Protein AF-A0A9W9BYT8-F1 (afdb_monomer_lite)

pLDDT: mean 83.79, std 17.94, range [35.53, 98.06]

Secondary structure (DSSP, 8-state):
-PPPHHHHHHHHHHTTTT----TTT--S--TTB-GGGGTT-B--HHHHHHH-TTGGGSHHHHHHHHHTT--HHHHHHHHHHHTT--GGG---HHHHHHHHHS-SS-SS-PPPPS-PPPP---B-TT----SS--B--BTGGGGTT-SS---GGG--HHHHHHHHHHHTT-TT-BGGGHHHHHHHTT-------GGGS-HHHHHHHHHHHHHHHHHHHHHHHHHHHHHHHHHHHHHHHHHHHHHHHHHHTTT-

Foldseek 3Di:
DPDDLVVVVCCQVVLLPPDDDDLQSCLADDCQADQQLLPQFFAALLCCCQLPVPVCLFAVNLLLCLLLVDALLLSQLSNCLFLVQFASRRRDSVVSCVRRFFDPDDPPRHTDDSPDPHDPGRGCHPGDDDSDNHDKAFLLSSNRRTPDDQDDLNQALSNVLNVVCVVVVVRRHISSCSVVSCVVSVNDRDRPCPPVHRSSNCVCVVCVVSSVVSVVVVVVRVVVNVVVVVVVVVVVVVVVVVVVVVVVVVVD

Radius of gyration: 21.41 Å; chains: 1; bounding box: 42×44×75 Å

Structure (mmCIF, N/CA/C/O backbone):
data_AF-A0A9W9BYT8-F1
#
_entry.id   AF-A0A9W9BYT8-F1
#
loop_
_atom_site.group_PDB
_atom_site.id
_atom_site.type_symbol
_atom_site.label_atom_id
_atom_site.label_alt_id
_atom_site.label_comp_id
_atom_site.label_asym_id
_atom_site.label_entity_id
_atom_site.label_seq_id
_atom_site.pdbx_PDB_ins_code
_atom_site.Cartn_x
_atom_site.Cartn_y
_atom_site.Cartn_z
_atom_site.occupancy
_atom_site.B_iso_or_equiv
_atom_site.auth_seq_id
_atom_site.auth_comp_id
_atom_site.auth_asym_id
_atom_site.auth_atom_id
_atom_site.pdbx_PDB_model_num
ATOM 1 N N . MET A 1 1 ? -0.496 7.387 -27.688 1.00 36.69 1 MET A N 1
ATOM 2 C CA . MET A 1 1 ? -1.381 6.218 -27.841 1.00 36.69 1 MET A CA 1
ATOM 3 C C . MET A 1 1 ? -1.627 5.696 -26.443 1.00 36.69 1 MET A C 1
ATOM 5 O O . MET A 1 1 ? -0.657 5.325 -25.796 1.00 36.69 1 MET A O 1
ATOM 9 N N . ALA A 1 2 ? -2.849 5.843 -25.932 1.00 35.59 2 ALA A N 1
ATOM 10 C CA . ALA A 1 2 ? -3.230 5.231 -24.664 1.00 35.59 2 ALA A CA 1
ATOM 11 C C . ALA A 1 2 ? -3.230 3.711 -24.884 1.00 35.59 2 ALA A C 1
ATOM 13 O O . ALA A 1 2 ? -3.831 3.253 -25.854 1.00 35.59 2 ALA A O 1
ATOM 14 N N . GLU A 1 3 ? -2.465 2.970 -24.081 1.00 39.06 3 GLU A N 1
ATOM 15 C CA . GLU A 1 3 ? -2.507 1.503 -24.088 1.00 39.06 3 GLU A CA 1
ATOM 16 C C . GLU A 1 3 ? -3.937 1.063 -23.733 1.00 39.06 3 GLU A C 1
ATOM 18 O O . GLU A 1 3 ? -4.593 1.714 -22.914 1.00 39.06 3 GLU A O 1
ATOM 23 N N . SER A 1 4 ? -4.450 0.033 -24.408 1.00 46.28 4 SER A N 1
ATOM 24 C CA . SER A 1 4 ? -5.840 -0.392 -24.235 1.00 46.28 4 SER A CA 1
ATOM 25 C C . SER A 1 4 ? -6.052 -1.034 -22.857 1.00 46.28 4 SER A C 1
ATOM 27 O O . SER A 1 4 ? -5.126 -1.580 -22.258 1.00 46.28 4 SER A O 1
ATOM 29 N N . GLU A 1 5 ? -7.266 -0.944 -22.316 1.00 45.97 5 GLU A N 1
ATOM 30 C CA . GLU A 1 5 ? -7.601 -1.419 -20.963 1.00 45.97 5 GLU A CA 1
ATOM 31 C C . GLU A 1 5 ? -7.390 -2.941 -20.794 1.00 45.97 5 GLU A C 1
ATOM 33 O O . GLU A 1 5 ? -6.988 -3.395 -19.720 1.00 45.97 5 GLU A O 1
ATOM 38 N N . GLU A 1 6 ? -7.538 -3.714 -21.876 1.00 42.78 6 GLU A N 1
ATOM 39 C CA . GLU A 1 6 ? -7.229 -5.151 -21.931 1.00 42.78 6 GLU A CA 1
ATOM 40 C C . GLU A 1 6 ? -5.715 -5.438 -21.856 1.00 42.78 6 GLU A C 1
ATOM 42 O O . GLU A 1 6 ? -5.306 -6.353 -21.134 1.00 42.78 6 GLU A O 1
ATOM 47 N N . ASP A 1 7 ? -4.864 -4.609 -22.482 1.00 44.91 7 ASP A N 1
ATOM 48 C CA . ASP A 1 7 ? -3.394 -4.739 -22.393 1.00 44.91 7 ASP A CA 1
ATOM 49 C C . ASP A 1 7 ? -2.890 -4.566 -20.946 1.00 44.91 7 ASP A C 1
ATOM 51 O O . ASP A 1 7 ? -1.857 -5.118 -20.549 1.00 44.91 7 ASP A O 1
ATOM 55 N N . ASN A 1 8 ? -3.624 -3.805 -20.125 1.00 47.06 8 ASN A N 1
ATOM 56 C CA . ASN A 1 8 ? -3.279 -3.573 -18.724 1.00 47.06 8 ASN A CA 1
ATOM 57 C C . ASN A 1 8 ? -3.641 -4.776 -17.833 1.00 47.06 8 ASN A C 1
ATOM 59 O O . ASN A 1 8 ? -2.827 -5.159 -16.989 1.00 47.06 8 ASN A O 1
ATOM 63 N N . ALA A 1 9 ? -4.795 -5.429 -18.046 1.00 40.31 9 ALA A N 1
ATOM 64 C CA . ALA A 1 9 ? -5.150 -6.691 -17.368 1.00 40.31 9 ALA A CA 1
ATOM 65 C C . ALA A 1 9 ? -4.088 -7.766 -17.600 1.00 40.31 9 ALA A C 1
ATOM 67 O O . ALA A 1 9 ? -3.612 -8.406 -16.655 1.00 40.31 9 ALA A O 1
ATOM 68 N N . GLU A 1 10 ? -3.703 -7.938 -18.868 1.00 39.72 10 GLU A N 1
ATOM 69 C CA . GLU A 1 10 ? -2.689 -8.905 -19.266 1.00 39.72 10 GLU A CA 1
ATOM 70 C C . GLU A 1 10 ? -1.302 -8.539 -18.740 1.00 39.72 10 GLU A C 1
ATOM 72 O O . GLU A 1 10 ? -0.513 -9.440 -18.499 1.00 39.72 10 GLU A O 1
ATOM 77 N N . ARG A 1 11 ? -0.982 -7.271 -18.458 1.00 45.12 11 ARG A N 1
ATOM 78 C CA . ARG A 1 11 ? 0.246 -6.924 -17.719 1.00 45.12 11 ARG A CA 1
ATOM 79 C C . ARG A 1 11 ? 0.149 -7.231 -16.229 1.00 45.12 11 ARG A C 1
ATOM 81 O O . ARG A 1 11 ? 1.110 -7.755 -15.674 1.00 45.12 11 ARG A O 1
ATOM 88 N N . TYR A 1 12 ? -0.969 -6.944 -15.564 1.00 41.78 12 TYR A N 1
ATOM 89 C CA . TYR A 1 12 ? -1.107 -7.210 -14.123 1.00 41.78 12 TYR A CA 1
ATOM 90 C C . TYR A 1 12 ? -1.131 -8.709 -13.801 1.00 41.78 12 TYR A C 1
ATOM 92 O O . TYR A 1 12 ? -0.519 -9.133 -12.821 1.00 41.78 12 TYR A O 1
ATOM 100 N N . LEU A 1 13 ? -1.785 -9.512 -14.644 1.00 39.22 13 LEU A N 1
ATOM 101 C CA . LEU A 1 13 ? -1.829 -10.973 -14.525 1.00 39.22 13 LEU A CA 1
ATOM 102 C C . LEU A 1 13 ? -0.689 -11.666 -15.292 1.00 39.22 13 LEU A C 1
ATOM 104 O O . LEU A 1 13 ? -0.225 -12.730 -14.889 1.00 39.22 13 LEU A O 1
ATOM 108 N N . GLY A 1 14 ? -0.190 -11.079 -16.380 1.00 37.41 14 GLY A N 1
ATOM 109 C CA . GLY A 1 14 ? 0.896 -11.638 -17.197 1.00 37.41 14 GLY A CA 1
ATOM 110 C C . GLY A 1 14 ? 2.295 -11.320 -16.682 1.00 37.41 14 GLY A C 1
ATOM 111 O O . GLY A 1 14 ? 3.182 -12.146 -16.873 1.00 37.41 14 GLY A O 1
ATOM 112 N N . ASN A 1 15 ? 2.483 -10.244 -15.908 1.00 43.97 15 ASN A N 1
ATOM 113 C CA . ASN A 1 15 ? 3.673 -10.083 -15.057 1.00 43.97 15 ASN A CA 1
ATOM 114 C C . ASN A 1 15 ? 3.625 -11.001 -13.817 1.00 43.97 15 ASN A C 1
ATOM 116 O O . ASN A 1 15 ? 4.534 -10.973 -12.987 1.00 43.97 15 ASN A O 1
ATOM 120 N N . GLN A 1 16 ? 2.584 -11.837 -13.700 1.00 44.69 16 GLN A N 1
ATOM 121 C CA . GLN A 1 16 ? 2.562 -13.038 -12.866 1.00 44.69 16 GLN A CA 1
ATOM 122 C C . GLN A 1 16 ? 2.706 -14.316 -13.718 1.00 44.69 16 GLN A C 1
ATOM 124 O O . GLN A 1 16 ? 2.086 -15.337 -13.436 1.00 44.69 16 GLN A O 1
ATOM 129 N N . ASP A 1 17 ? 3.518 -14.283 -14.779 1.00 42.28 17 ASP A N 1
ATOM 130 C CA . ASP A 1 17 ? 3.981 -15.441 -15.559 1.00 42.28 17 ASP A CA 1
ATOM 131 C C . ASP A 1 17 ? 2.944 -16.572 -15.764 1.00 42.28 17 ASP A C 1
ATOM 133 O O . ASP A 1 17 ? 3.192 -17.696 -15.324 1.00 42.28 17 ASP A O 1
ATOM 137 N N . ARG A 1 18 ? 1.799 -16.335 -16.427 1.00 35.72 18 ARG A N 1
ATOM 138 C CA . ARG A 1 18 ? 0.906 -17.395 -16.979 1.00 35.72 18 ARG A CA 1
ATOM 139 C C . ARG A 1 18 ? 0.658 -18.624 -16.063 1.00 35.72 18 ARG A C 1
ATOM 141 O O . ARG A 1 18 ? 0.637 -19.758 -16.551 1.00 35.72 18 ARG A O 1
ATOM 148 N N . ARG A 1 19 ? 0.515 -18.463 -14.742 1.00 35.53 19 ARG A N 1
ATOM 149 C CA . ARG A 1 19 ? 0.412 -19.596 -13.794 1.00 35.53 19 ARG A CA 1
ATOM 150 C C . ARG A 1 19 ? -0.827 -19.527 -12.904 1.00 35.53 19 ARG A C 1
ATOM 152 O O . ARG A 1 19 ? -1.303 -18.459 -12.549 1.00 35.53 19 ARG A O 1
ATOM 159 N N . ILE A 1 20 ? -1.290 -20.717 -12.514 1.00 38.12 20 ILE A N 1
ATOM 160 C CA . ILE A 1 20 ? -2.350 -20.974 -11.527 1.00 38.12 20 ILE A CA 1
ATOM 161 C C . ILE A 1 20 ? -2.031 -20.233 -10.218 1.00 38.12 20 ILE A C 1
ATOM 163 O O . ILE A 1 20 ? -0.881 -20.268 -9.767 1.00 38.12 20 ILE A O 1
ATOM 167 N N . PHE A 1 21 ? -3.047 -19.594 -9.618 1.00 40.94 21 PHE A N 1
ATOM 168 C CA . PHE A 1 21 ? -2.976 -18.901 -8.326 1.00 40.94 21 PHE A CA 1
ATOM 169 C C . PHE A 1 21 ? -2.177 -19.727 -7.307 1.00 40.94 21 PHE A C 1
ATOM 171 O O . PHE A 1 21 ? -2.555 -20.842 -6.949 1.00 40.94 21 PHE A O 1
ATOM 178 N N . CYS A 1 22 ? -1.041 -19.186 -6.868 1.00 44.56 22 CYS A N 1
ATOM 179 C CA . CYS A 1 22 ? -0.169 -19.813 -5.888 1.00 44.56 22 CYS A CA 1
ATOM 180 C C . CYS A 1 22 ? -0.050 -18.876 -4.680 1.00 44.56 22 CYS A C 1
ATOM 182 O O . CYS A 1 22 ? 0.489 -17.776 -4.831 1.00 44.56 22 CYS A O 1
ATOM 184 N N . PRO A 1 23 ? -0.475 -19.303 -3.478 1.00 39.50 23 PRO A N 1
ATOM 185 C CA . PRO A 1 23 ? -0.322 -18.532 -2.241 1.00 39.50 23 PRO A CA 1
ATOM 186 C C . PRO A 1 23 ? 1.123 -18.083 -1.964 1.00 39.50 23 PRO A C 1
ATOM 188 O O . PRO A 1 23 ? 1.336 -17.072 -1.308 1.00 39.50 23 PRO A O 1
ATOM 191 N N . PHE A 1 24 ? 2.118 -18.786 -2.520 1.00 42.41 24 PHE A N 1
ATOM 192 C CA . PHE A 1 24 ? 3.544 -18.453 -2.409 1.00 42.41 24 PHE A CA 1
ATOM 193 C C . PHE A 1 24 ? 4.047 -17.434 -3.451 1.00 42.41 24 PHE A C 1
ATOM 195 O O . PHE A 1 24 ? 5.203 -17.025 -3.382 1.00 42.41 24 PHE A O 1
ATOM 202 N N . LYS A 1 25 ? 3.220 -17.038 -4.432 1.00 49.69 25 LYS A N 1
ATOM 203 C CA . LYS A 1 25 ? 3.563 -16.062 -5.487 1.00 49.69 25 LYS A CA 1
ATOM 204 C C . LYS A 1 25 ? 2.713 -14.791 -5.477 1.00 49.69 25 LYS A C 1
ATOM 206 O O . LYS A 1 25 ? 3.053 -13.850 -6.188 1.00 49.69 25 LYS A O 1
ATOM 211 N N . SER A 1 26 ? 1.643 -14.732 -4.686 1.00 57.38 26 SER A N 1
ATOM 212 C CA . SER A 1 26 ? 0.878 -13.496 -4.494 1.00 57.38 26 SER A CA 1
ATOM 213 C C . SER A 1 26 ? 1.663 -12.557 -3.578 1.00 57.38 26 SER A C 1
ATOM 215 O O . SER A 1 26 ? 1.419 -12.498 -2.377 1.00 57.38 26 SER A O 1
ATOM 217 N N . VAL A 1 27 ? 2.662 -11.868 -4.134 1.00 71.00 27 VAL A N 1
ATOM 218 C CA . VAL A 1 27 ? 3.529 -10.962 -3.361 1.00 71.00 27 VAL A CA 1
ATOM 219 C C . VAL A 1 27 ? 2.779 -9.683 -2.966 1.00 71.00 27 VAL A C 1
ATOM 221 O O . VAL A 1 27 ? 3.103 -9.058 -1.966 1.00 71.00 27 VAL A O 1
ATOM 224 N N . ALA A 1 28 ? 1.738 -9.313 -3.715 1.00 83.00 28 ALA A N 1
ATOM 225 C CA . ALA A 1 28 ? 0.923 -8.125 -3.490 1.00 83.00 28 ALA A CA 1
ATOM 226 C C . ALA A 1 28 ? -0.549 -8.402 -3.818 1.00 83.00 28 ALA A C 1
ATOM 228 O O . ALA A 1 28 ? -0.859 -9.232 -4.674 1.00 83.00 28 ALA A O 1
ATOM 229 N N . THR A 1 29 ? -1.451 -7.707 -3.131 1.00 88.94 29 THR A N 1
ATOM 230 C CA . THR A 1 29 ? -2.895 -7.826 -3.346 1.00 88.94 29 THR A CA 1
ATOM 231 C C . THR A 1 29 ? -3.306 -7.079 -4.623 1.00 88.94 29 THR A C 1
ATOM 233 O O . THR A 1 29 ? -2.781 -5.993 -4.878 1.00 88.94 29 THR A O 1
ATOM 236 N N . PRO A 1 30 ? -4.186 -7.646 -5.467 1.00 88.62 30 PRO A N 1
ATOM 237 C CA . PRO A 1 30 ? -4.550 -7.044 -6.748 1.00 88.62 30 PRO A CA 1
ATOM 238 C C . PRO A 1 30 ? -5.391 -5.763 -6.617 1.00 88.62 30 PRO A C 1
ATOM 240 O O . PRO A 1 30 ? -6.104 -5.555 -5.639 1.00 88.62 30 PRO A O 1
ATOM 243 N N . VAL A 1 31 ? -5.350 -4.922 -7.659 1.00 91.12 31 VAL A N 1
ATOM 244 C CA . VAL A 1 31 ? -6.035 -3.613 -7.704 1.00 91.12 31 VAL A CA 1
ATOM 245 C C . VAL A 1 3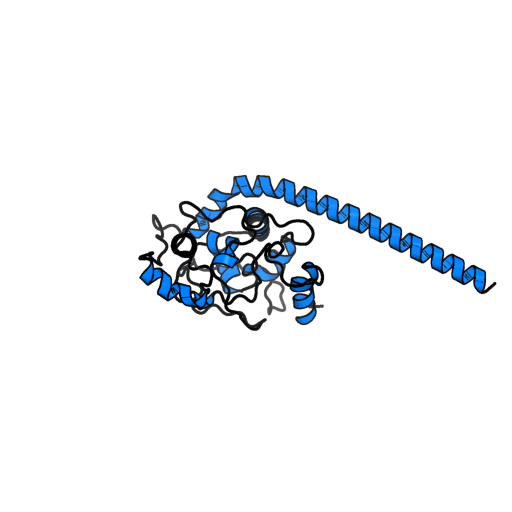1 ? -7.570 -3.700 -7.711 1.00 91.12 31 VAL A C 1
ATOM 247 O O . VAL A 1 31 ? -8.231 -2.744 -7.318 1.00 91.12 31 VAL A O 1
ATOM 250 N N . HIS A 1 32 ? -8.143 -4.835 -8.125 1.00 90.81 32 HIS A N 1
ATOM 251 C CA . HIS A 1 32 ? -9.595 -5.052 -8.206 1.00 90.81 32 HIS A CA 1
ATOM 252 C C . HIS A 1 32 ? -10.231 -5.489 -6.874 1.00 90.81 32 HIS A C 1
ATOM 254 O O . HIS A 1 32 ? -11.416 -5.813 -6.829 1.00 90.81 32 HIS A O 1
ATOM 260 N N . ILE A 1 33 ? -9.469 -5.543 -5.776 1.00 93.62 33 ILE A N 1
ATOM 261 C CA . ILE A 1 33 ? -10.067 -5.797 -4.460 1.00 93.62 33 ILE A CA 1
ATOM 262 C C . ILE A 1 33 ? -10.926 -4.609 -4.067 1.00 93.62 33 ILE A C 1
ATOM 264 O O . ILE A 1 33 ? -10.472 -3.461 -4.095 1.00 93.62 33 ILE A O 1
ATOM 268 N N . ASN A 1 34 ? -12.147 -4.901 -3.637 1.00 95.31 34 ASN A N 1
ATOM 269 C CA . ASN A 1 34 ? -13.089 -3.881 -3.242 1.00 95.31 34 ASN A CA 1
ATOM 270 C C . ASN A 1 34 ? -12.778 -3.315 -1.847 1.00 95.31 34 ASN A C 1
ATOM 272 O O . ASN A 1 34 ? -13.344 -3.750 -0.845 1.00 95.31 34 ASN A O 1
ATOM 276 N N . ILE A 1 35 ? -11.894 -2.317 -1.767 1.00 96.19 35 ILE A N 1
ATOM 277 C CA . ILE A 1 35 ? -11.555 -1.674 -0.488 1.00 96.19 35 ILE A CA 1
ATOM 278 C C . ILE A 1 35 ? -12.750 -0.929 0.136 1.00 96.19 35 ILE A C 1
ATOM 280 O O . ILE A 1 35 ? -12.763 -0.700 1.341 1.00 96.19 35 ILE A O 1
ATOM 284 N N . THR A 1 36 ? -13.798 -0.606 -0.634 1.00 96.44 36 THR A N 1
ATOM 285 C CA . THR A 1 36 ? -14.995 0.065 -0.098 1.00 96.44 36 THR A CA 1
ATOM 286 C C . THR A 1 36 ? -15.841 -0.852 0.786 1.00 96.44 36 THR A C 1
ATOM 288 O O . THR A 1 36 ? -16.693 -0.362 1.521 1.00 96.44 36 THR A O 1
ATOM 291 N N . LEU A 1 37 ? -15.608 -2.172 0.751 1.00 96.56 37 LEU A N 1
ATOM 292 C CA . LEU A 1 37 ? -16.250 -3.137 1.654 1.00 96.56 37 LEU A CA 1
ATOM 293 C C . LEU A 1 37 ? -15.884 -2.911 3.127 1.00 96.56 37 LEU A C 1
ATOM 295 O O . LEU A 1 37 ? -16.582 -3.394 4.013 1.00 96.56 37 LEU A O 1
ATOM 299 N N . LEU A 1 38 ? -14.826 -2.139 3.387 1.00 96.06 38 LEU A N 1
ATOM 300 C CA . LEU A 1 38 ? -14.465 -1.675 4.724 1.00 96.06 38 LEU A CA 1
ATOM 301 C C . LEU A 1 38 ? -15.494 -0.702 5.325 1.00 96.06 38 LEU A C 1
ATOM 303 O O . LEU A 1 38 ? -15.481 -0.488 6.536 1.00 96.06 38 LEU A O 1
ATOM 307 N N . GLY A 1 39 ? -16.383 -0.121 4.512 1.00 94.31 39 GLY A N 1
ATOM 308 C CA . GLY A 1 39 ? -17.401 0.819 4.974 1.00 94.31 39 GLY A CA 1
ATOM 309 C C . GLY A 1 39 ? -16.792 2.028 5.687 1.00 94.31 39 GLY A C 1
ATOM 310 O O . GLY A 1 39 ? -15.870 2.662 5.170 1.00 94.31 39 GLY A O 1
ATOM 311 N N . ASP A 1 40 ? -17.293 2.305 6.888 1.00 93.56 40 ASP A N 1
ATOM 312 C CA . ASP A 1 40 ? -16.875 3.386 7.786 1.00 93.56 40 ASP A CA 1
ATOM 313 C C . ASP A 1 40 ? -15.604 3.066 8.597 1.00 93.56 40 ASP A C 1
ATOM 315 O O . ASP A 1 40 ? -15.184 3.855 9.442 1.00 93.56 40 ASP A O 1
ATOM 319 N N . THR A 1 41 ? -14.962 1.924 8.342 1.00 95.25 41 THR A N 1
ATOM 320 C CA . THR A 1 41 ? -13.704 1.557 9.001 1.00 95.25 41 THR A CA 1
ATOM 321 C C . THR A 1 41 ? -12.574 2.474 8.538 1.00 95.25 41 THR A C 1
ATOM 323 O O . THR A 1 41 ? -12.242 2.514 7.347 1.00 95.25 41 THR A O 1
ATOM 326 N N . GLU A 1 42 ? -11.925 3.168 9.475 1.00 95.38 42 GLU A N 1
ATOM 327 C CA . GLU A 1 42 ? -10.700 3.900 9.174 1.00 95.38 42 GLU A CA 1
ATOM 328 C C . GLU A 1 42 ? -9.499 2.951 9.084 1.00 95.38 42 GLU A C 1
ATOM 330 O O . GLU A 1 42 ? -9.420 1.918 9.749 1.00 95.38 42 GLU A O 1
ATOM 335 N N . PHE A 1 43 ? -8.529 3.311 8.251 1.00 96.00 43 PHE A N 1
ATOM 336 C CA . PHE A 1 43 ? -7.255 2.602 8.146 1.00 96.00 43 PHE A CA 1
ATOM 337 C C . PHE A 1 43 ? -6.122 3.587 7.891 1.00 96.00 43 PHE A C 1
ATOM 339 O O . PHE A 1 43 ? -6.310 4.630 7.249 1.00 96.00 43 PHE A O 1
ATOM 346 N N . THR A 1 44 ? -4.934 3.296 8.413 1.00 95.94 44 THR A N 1
ATOM 347 C CA . THR A 1 44 ? -3.793 4.214 8.290 1.00 95.94 44 THR A CA 1
ATOM 348 C C . THR A 1 44 ? -3.268 4.240 6.855 1.00 95.94 44 THR A C 1
ATOM 350 O O . THR A 1 44 ? -3.470 3.310 6.070 1.00 95.94 44 THR A O 1
ATOM 353 N N . LEU A 1 45 ? -2.531 5.289 6.482 1.00 96.31 45 LEU A N 1
ATOM 354 C CA . LEU A 1 45 ? -1.854 5.305 5.183 1.00 96.31 45 LEU A CA 1
ATOM 355 C C . LEU A 1 45 ? -0.819 4.171 5.049 1.00 96.31 45 LEU A C 1
ATOM 357 O O . LEU A 1 45 ? -0.604 3.659 3.950 1.00 96.31 45 LEU A O 1
ATOM 361 N N . ALA A 1 46 ? -0.204 3.745 6.155 1.00 97.31 46 ALA A N 1
ATOM 362 C CA . ALA A 1 46 ? 0.693 2.595 6.154 1.00 97.31 46 ALA A CA 1
ATOM 363 C C . ALA A 1 46 ? -0.065 1.285 5.896 1.00 97.31 46 ALA A C 1
ATOM 365 O O . ALA A 1 46 ? 0.434 0.448 5.147 1.00 97.31 46 ALA A O 1
ATOM 366 N N . GLU A 1 47 ? -1.270 1.117 6.446 1.00 98.00 47 GLU A N 1
ATOM 367 C CA . GLU A 1 47 ? -2.158 -0.009 6.135 1.00 98.00 47 GLU A CA 1
ATOM 368 C C . GLU A 1 47 ? -2.613 0.017 4.679 1.00 98.00 47 GLU A C 1
ATOM 370 O O . GLU A 1 47 ? -2.565 -1.018 4.024 1.00 98.00 47 GLU A O 1
ATOM 375 N N . LEU A 1 48 ? -2.957 1.190 4.136 1.00 97.69 48 LEU A N 1
ATOM 376 C CA . LEU A 1 48 ? -3.295 1.342 2.720 1.00 97.69 48 LEU A CA 1
ATOM 377 C C . LEU A 1 48 ? -2.141 0.876 1.821 1.00 97.69 48 LEU A C 1
ATOM 379 O O . LEU A 1 48 ? -2.315 -0.005 0.986 1.00 97.69 48 LEU A O 1
ATOM 383 N N . LEU A 1 49 ? -0.939 1.422 2.018 1.00 97.00 49 LEU A N 1
ATOM 384 C CA . LEU A 1 49 ? 0.230 1.089 1.196 1.00 97.00 49 LEU A CA 1
ATOM 385 C C . LEU A 1 49 ? 0.746 -0.339 1.426 1.00 97.00 49 LEU A C 1
ATOM 387 O O . LEU A 1 49 ? 1.361 -0.923 0.533 1.00 97.00 49 LEU A O 1
ATOM 391 N N . SER A 1 50 ? 0.523 -0.897 2.617 1.00 96.94 50 SER A N 1
ATOM 392 C CA . SER A 1 50 ? 0.916 -2.266 2.946 1.00 96.94 50 SER A CA 1
ATOM 393 C C . SER A 1 50 ? -0.105 -3.253 2.410 1.00 96.94 50 SER A C 1
ATOM 395 O O . SER A 1 50 ? 0.247 -4.067 1.569 1.00 96.94 50 SER A O 1
ATOM 397 N N . PHE A 1 51 ? -1.365 -3.192 2.836 1.00 97.44 51 PHE A N 1
ATOM 398 C CA . PHE A 1 51 ? -2.403 -4.174 2.509 1.00 97.44 51 PHE A CA 1
ATOM 399 C C . PHE A 1 51 ? -2.980 -4.028 1.103 1.00 97.44 51 PHE A C 1
ATOM 401 O O . PHE A 1 51 ? -3.433 -5.029 0.555 1.00 97.44 51 PHE A O 1
ATOM 408 N N . PHE A 1 52 ? -2.892 -2.842 0.498 1.00 96.75 52 PHE A N 1
ATOM 409 C CA . PHE A 1 52 ? -3.482 -2.510 -0.803 1.00 96.75 52 PHE A CA 1
ATOM 410 C C . PHE A 1 52 ? -2.468 -1.764 -1.697 1.00 96.75 52 PHE A C 1
ATOM 412 O O . PHE A 1 52 ? -2.702 -0.634 -2.135 1.00 96.75 52 PHE A O 1
ATOM 419 N N . PRO A 1 53 ? -1.299 -2.370 -1.984 1.00 94.81 53 PRO A N 1
ATOM 420 C CA . PRO A 1 53 ? -0.166 -1.686 -2.596 1.00 94.81 53 PRO A CA 1
ATOM 421 C C . PRO A 1 53 ? -0.433 -1.214 -4.028 1.00 94.81 53 PRO A C 1
ATOM 423 O O . PRO A 1 53 ? 0.312 -0.376 -4.517 1.00 94.81 53 PRO A O 1
ATOM 426 N N . PHE A 1 54 ? -1.459 -1.721 -4.720 1.00 93.56 54 PHE A N 1
ATOM 427 C CA . PHE A 1 54 ? -1.825 -1.267 -6.068 1.00 93.56 54 PHE A CA 1
ATOM 428 C C . PHE A 1 54 ? -3.013 -0.306 -6.096 1.00 93.56 54 PHE A C 1
ATOM 430 O O . PHE A 1 54 ? -3.303 0.260 -7.150 1.00 93.56 54 PHE A O 1
ATOM 437 N N . HIS A 1 55 ? -3.648 -0.038 -4.952 1.00 95.06 55 HIS A N 1
ATOM 438 C CA . HIS A 1 55 ? -4.778 0.887 -4.870 1.00 95.06 55 HIS A CA 1
ATOM 439 C C . HIS A 1 55 ? -4.370 2.341 -5.046 1.00 95.06 55 HIS A C 1
ATOM 441 O O . HIS A 1 55 ? -5.245 3.175 -5.189 1.00 95.06 55 HIS A O 1
ATOM 447 N N . TYR A 1 56 ? -3.080 2.671 -5.170 1.00 93.88 56 TYR A N 1
ATOM 448 C CA . TYR A 1 56 ? -2.674 3.997 -5.651 1.00 93.88 56 TYR A CA 1
ATOM 449 C C . TYR A 1 56 ? -3.260 4.351 -7.033 1.00 93.88 56 TYR A C 1
ATOM 451 O O . TYR A 1 56 ? -3.290 5.521 -7.404 1.00 93.88 56 TYR A O 1
ATOM 459 N N . GLN A 1 57 ? -3.711 3.348 -7.795 1.00 92.38 57 GLN A N 1
ATOM 460 C CA . GLN A 1 57 ? -4.434 3.523 -9.056 1.00 92.38 57 GLN A CA 1
ATOM 461 C C . GLN A 1 57 ? -5.868 4.027 -8.867 1.00 92.38 57 GLN A C 1
ATOM 463 O O . GLN A 1 57 ? -6.443 4.600 -9.789 1.00 92.38 57 GLN A O 1
ATOM 468 N N . TRP A 1 58 ? -6.446 3.833 -7.681 1.00 92.44 58 TRP A N 1
ATOM 469 C CA . TRP A 1 58 ? -7.743 4.391 -7.332 1.00 92.44 58 TRP A CA 1
ATOM 470 C C . TRP A 1 58 ? -7.560 5.875 -7.053 1.00 92.44 58 TRP A C 1
ATOM 472 O O . TRP A 1 58 ? -6.737 6.267 -6.220 1.00 92.44 58 TRP A O 1
ATOM 482 N N . ARG A 1 59 ? -8.353 6.716 -7.720 1.00 90.12 59 ARG A N 1
ATOM 483 C CA . ARG A 1 59 ? -8.175 8.169 -7.653 1.00 90.12 59 ARG A CA 1
ATOM 484 C C . ARG A 1 59 ? -8.210 8.690 -6.214 1.00 90.12 59 ARG A C 1
ATOM 486 O O . ARG A 1 59 ? -7.320 9.442 -5.828 1.00 90.12 59 ARG A O 1
ATOM 493 N N . ASN A 1 60 ? -9.182 8.250 -5.415 1.00 91.75 60 ASN A N 1
ATOM 494 C CA . ASN A 1 60 ? -9.330 8.665 -4.016 1.00 91.75 60 ASN A CA 1
ATOM 495 C C . ASN A 1 60 ? -8.121 8.266 -3.148 1.00 91.75 60 ASN A C 1
ATOM 497 O O . ASN A 1 60 ? -7.629 9.073 -2.358 1.00 91.75 60 ASN A O 1
ATOM 501 N N . ALA A 1 61 ? -7.597 7.052 -3.334 1.00 93.94 61 ALA A N 1
ATOM 502 C CA . ALA A 1 61 ? -6.412 6.578 -2.625 1.00 93.94 61 ALA A CA 1
ATOM 503 C C . ALA A 1 61 ? -5.159 7.375 -3.023 1.00 93.94 61 ALA A C 1
ATOM 505 O O . ALA A 1 61 ? -4.401 7.813 -2.155 1.00 93.94 61 ALA A O 1
ATOM 506 N N . GLY A 1 62 ? -4.964 7.615 -4.325 1.00 92.38 62 GLY A N 1
ATOM 507 C CA . GLY A 1 62 ? -3.883 8.456 -4.836 1.00 92.38 62 GLY A CA 1
ATOM 508 C C . GLY A 1 62 ? -3.954 9.884 -4.287 1.00 92.38 62 GLY A C 1
ATOM 509 O O . GLY A 1 62 ? -2.947 10.429 -3.844 1.00 92.38 62 GLY A O 1
ATOM 510 N N . GLU A 1 63 ? -5.147 10.477 -4.219 1.00 90.56 63 GLU A N 1
ATOM 511 C CA . GLU A 1 63 ? -5.354 11.800 -3.617 1.00 90.56 63 GLU A CA 1
ATOM 512 C C . GLU A 1 63 ? -5.021 11.834 -2.125 1.00 90.56 63 GLU A C 1
ATOM 514 O O . GLU A 1 63 ? -4.396 12.796 -1.670 1.00 90.56 63 GLU A O 1
ATOM 519 N N . ARG A 1 64 ? -5.367 10.786 -1.367 1.00 93.12 64 ARG A N 1
ATOM 520 C CA . ARG A 1 64 ? -4.958 10.658 0.040 1.00 93.12 64 ARG A CA 1
ATOM 521 C C . ARG A 1 64 ? -3.432 10.630 0.174 1.00 93.12 64 ARG A C 1
ATOM 523 O O . ARG A 1 64 ? -2.887 11.338 1.020 1.00 93.12 64 ARG A O 1
ATOM 530 N N . MET A 1 65 ? -2.733 9.895 -0.695 1.00 94.25 65 MET A N 1
ATOM 531 C CA . MET A 1 65 ? -1.261 9.861 -0.724 1.00 94.25 65 MET A CA 1
ATOM 532 C C . MET A 1 65 ? -0.654 11.236 -1.056 1.00 94.25 65 MET A C 1
ATOM 534 O O . MET A 1 65 ? 0.314 11.647 -0.415 1.00 94.25 65 MET A O 1
ATOM 538 N N . ILE A 1 66 ? -1.245 11.981 -2.001 1.00 91.25 66 ILE A N 1
ATOM 539 C CA . ILE A 1 66 ? -0.817 13.352 -2.334 1.00 91.25 66 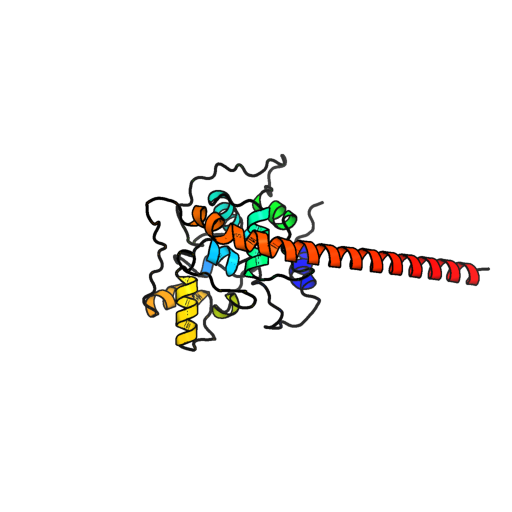ILE A CA 1
ATOM 540 C C . ILE A 1 66 ? -0.994 14.286 -1.129 1.00 91.25 66 ILE A C 1
ATOM 542 O O . ILE A 1 66 ? -0.066 15.019 -0.792 1.00 91.25 66 ILE A O 1
ATOM 546 N N . ARG A 1 67 ? -2.154 14.257 -0.456 1.00 89.31 67 ARG A N 1
ATOM 547 C CA . ARG A 1 67 ? -2.437 15.094 0.733 1.00 89.31 67 ARG A CA 1
ATOM 548 C C . ARG A 1 67 ? -1.503 14.786 1.903 1.00 89.31 67 ARG A C 1
ATOM 550 O O . ARG A 1 67 ? -1.153 15.673 2.681 1.00 89.31 67 ARG A O 1
ATOM 557 N N . ALA A 1 68 ? -1.066 13.536 2.004 1.00 91.56 68 ALA A N 1
ATOM 558 C CA . ALA A 1 68 ? -0.053 13.102 2.955 1.00 91.56 68 ALA A CA 1
ATOM 559 C C . ALA A 1 68 ? 1.371 13.577 2.596 1.00 91.56 68 ALA A C 1
ATOM 561 O O . ALA A 1 68 ? 2.289 13.421 3.399 1.00 91.56 68 ALA A O 1
ATOM 562 N N . GLY A 1 69 ? 1.558 14.186 1.420 1.00 91.50 69 GLY A N 1
ATOM 563 C CA . GLY A 1 69 ? 2.828 14.739 0.958 1.00 91.50 69 GLY A CA 1
ATOM 564 C C . GLY A 1 69 ? 3.754 13.716 0.302 1.00 91.50 69 GLY A C 1
ATOM 565 O O . GLY A 1 69 ? 4.939 14.002 0.150 1.00 91.50 69 GLY A O 1
ATOM 566 N N . LEU A 1 70 ? 3.250 12.536 -0.077 1.00 94.19 70 LEU A N 1
ATOM 567 C CA . LEU A 1 70 ? 4.071 11.503 -0.704 1.00 94.19 70 LEU A CA 1
ATOM 568 C C . LEU A 1 70 ? 4.244 11.769 -2.206 1.00 94.19 70 LEU A C 1
ATOM 570 O O . LEU A 1 70 ? 3.286 11.972 -2.953 1.00 94.19 70 LEU A O 1
ATOM 574 N N . SER A 1 71 ? 5.486 11.691 -2.669 1.00 94.44 71 SER A N 1
ATOM 575 C CA . SER A 1 71 ? 5.844 11.650 -4.087 1.00 94.44 71 SER A CA 1
ATOM 576 C C . SER A 1 71 ? 5.702 10.241 -4.675 1.00 94.44 71 SER A C 1
ATOM 578 O O . SER A 1 71 ? 5.734 9.236 -3.963 1.00 94.44 71 SER A O 1
ATOM 580 N N . ALA A 1 72 ? 5.654 10.140 -6.008 1.00 95.31 72 ALA A N 1
ATOM 581 C CA . ALA A 1 72 ? 5.641 8.848 -6.703 1.00 95.31 72 ALA A CA 1
ATOM 582 C C . ALA A 1 72 ? 6.836 7.943 -6.331 1.00 95.31 72 ALA A C 1
ATOM 584 O O . ALA A 1 72 ? 6.714 6.717 -6.262 1.00 95.31 72 ALA A O 1
ATOM 585 N N . LEU A 1 73 ? 8.003 8.542 -6.064 1.00 96.31 73 LEU A N 1
ATOM 586 C CA . LEU A 1 73 ? 9.195 7.811 -5.634 1.00 96.31 73 LEU A CA 1
ATOM 587 C C . LEU A 1 73 ? 9.023 7.234 -4.223 1.00 96.31 73 LEU A C 1
ATOM 589 O O . LEU A 1 73 ? 9.467 6.122 -3.956 1.00 96.31 73 LEU A O 1
ATOM 593 N N . GLU A 1 74 ? 8.401 7.973 -3.311 1.00 97.75 74 GLU A N 1
ATOM 594 C CA . GLU A 1 74 ? 8.186 7.513 -1.936 1.00 97.75 74 GLU A CA 1
ATOM 595 C C . GLU A 1 74 ? 7.137 6.410 -1.878 1.00 97.75 74 GLU A C 1
ATOM 597 O O . GLU A 1 74 ? 7.373 5.400 -1.226 1.00 97.75 74 GLU A O 1
ATOM 602 N N . ILE A 1 75 ? 6.047 6.545 -2.633 1.00 97.56 75 ILE A N 1
ATOM 603 C CA . ILE A 1 75 ? 5.000 5.519 -2.746 1.00 97.56 75 ILE A CA 1
ATOM 604 C C . ILE A 1 75 ? 5.585 4.218 -3.308 1.00 97.56 75 ILE A C 1
ATOM 606 O O . ILE A 1 75 ? 5.448 3.162 -2.694 1.00 97.56 75 ILE A O 1
ATOM 610 N N . SER A 1 76 ? 6.303 4.290 -4.437 1.00 97.12 76 SER A N 1
ATOM 611 C CA . SER A 1 76 ? 6.931 3.103 -5.040 1.00 97.12 76 SER A CA 1
ATOM 612 C C . SER A 1 76 ? 7.973 2.458 -4.120 1.00 97.12 76 SER A C 1
ATOM 614 O O . SER A 1 76 ? 7.969 1.238 -3.963 1.00 97.12 76 SER A O 1
ATOM 616 N N . ASN A 1 77 ? 8.833 3.241 -3.457 1.00 97.88 77 ASN A N 1
ATOM 617 C CA . ASN A 1 77 ? 9.795 2.698 -2.491 1.00 97.88 77 ASN A CA 1
ATOM 618 C C . ASN A 1 77 ? 9.108 2.072 -1.272 1.00 97.88 77 ASN A C 1
ATOM 620 O O . ASN A 1 77 ? 9.571 1.036 -0.803 1.00 97.88 77 ASN A O 1
ATOM 624 N N . PHE A 1 78 ? 8.023 2.669 -0.770 1.00 98.06 78 PHE A N 1
ATOM 625 C CA . PHE A 1 78 ? 7.272 2.110 0.351 1.00 98.06 78 PHE A CA 1
ATOM 626 C C . PHE A 1 78 ? 6.693 0.748 -0.020 1.00 98.06 78 PHE A C 1
ATOM 628 O O . PHE A 1 78 ? 6.911 -0.213 0.709 1.00 98.06 78 PHE A O 1
ATOM 635 N N . ILE A 1 79 ? 6.017 0.651 -1.169 1.00 96.69 79 ILE A N 1
ATOM 636 C CA . ILE A 1 79 ? 5.423 -0.597 -1.669 1.00 96.69 79 ILE A CA 1
ATOM 637 C C . ILE A 1 79 ? 6.496 -1.676 -1.866 1.00 96.69 79 ILE A C 1
ATOM 639 O O . ILE A 1 79 ? 6.334 -2.805 -1.409 1.00 96.69 79 ILE A O 1
ATOM 643 N N . ASN A 1 80 ? 7.612 -1.334 -2.517 1.00 95.88 80 ASN A N 1
ATOM 644 C CA . ASN A 1 80 ? 8.705 -2.281 -2.749 1.00 95.88 80 ASN A CA 1
ATOM 645 C C . ASN A 1 80 ? 9.319 -2.797 -1.447 1.00 95.88 80 ASN A C 1
ATOM 647 O O . ASN A 1 80 ? 9.634 -3.982 -1.364 1.00 95.88 80 ASN A O 1
ATOM 651 N N . MET A 1 81 ? 9.460 -1.921 -0.451 1.00 96.69 81 MET A N 1
ATOM 652 C CA . MET A 1 81 ? 9.995 -2.255 0.864 1.00 96.69 81 MET A CA 1
ATOM 653 C C . MET A 1 81 ? 9.010 -3.104 1.670 1.00 96.69 81 MET A C 1
ATOM 655 O O . MET A 1 81 ? 9.404 -4.134 2.206 1.00 96.69 81 MET A O 1
ATOM 659 N N . SER A 1 82 ? 7.742 -2.697 1.767 1.00 95.56 82 SER A N 1
ATOM 660 C CA . SER A 1 82 ? 6.750 -3.394 2.593 1.00 95.56 82 SER A CA 1
ATOM 661 C C . SER A 1 82 ? 6.433 -4.785 2.050 1.00 95.56 82 SER A C 1
ATOM 663 O O . SER A 1 82 ? 6.229 -5.710 2.832 1.00 95.56 82 SER A O 1
ATOM 665 N N . ARG A 1 83 ? 6.439 -4.952 0.722 1.00 92.31 83 ARG A N 1
ATOM 666 C CA . ARG A 1 83 ? 6.132 -6.215 0.034 1.00 92.31 83 ARG A CA 1
ATOM 667 C C . ARG A 1 83 ? 7.361 -6.987 -0.448 1.00 92.31 83 ARG A C 1
ATOM 669 O O . ARG A 1 83 ? 7.211 -8.023 -1.085 1.00 92.31 83 ARG A O 1
ATOM 676 N N . CYS A 1 84 ? 8.572 -6.477 -0.208 1.00 90.81 84 CYS A N 1
ATOM 677 C CA . CYS A 1 84 ? 9.823 -7.059 -0.710 1.00 90.81 84 CYS A CA 1
ATOM 678 C C . CYS A 1 84 ? 9.752 -7.461 -2.198 1.00 90.81 84 CYS A C 1
ATOM 680 O O . CYS A 1 84 ? 10.232 -8.531 -2.577 1.00 90.81 84 CYS A O 1
ATOM 682 N N . LEU A 1 85 ? 9.124 -6.627 -3.042 1.00 87.38 85 LEU A N 1
ATOM 683 C CA . LEU A 1 85 ? 8.821 -6.992 -4.431 1.00 87.38 85 LEU A CA 1
ATOM 684 C C . LEU A 1 85 ? 10.114 -7.307 -5.200 1.00 87.38 85 LEU A C 1
ATOM 686 O O . LEU A 1 85 ? 11.022 -6.461 -5.207 1.00 87.38 85 LEU A O 1
ATOM 690 N N . PRO A 1 86 ? 10.217 -8.497 -5.826 1.00 85.94 86 PRO A N 1
ATOM 691 C CA . PRO A 1 86 ? 11.401 -8.883 -6.571 1.00 85.94 86 PRO A CA 1
ATOM 692 C C . PRO A 1 86 ? 11.231 -8.669 -8.077 1.00 85.94 86 PRO A C 1
ATOM 694 O O . PRO A 1 86 ? 10.131 -8.771 -8.625 1.00 85.94 86 PRO A O 1
ATOM 697 N N . GLY A 1 87 ? 12.350 -8.484 -8.772 1.00 85.12 87 GLY A N 1
ATOM 698 C CA . GLY A 1 87 ? 12.411 -8.649 -10.224 1.00 85.12 87 GLY A CA 1
ATOM 699 C C . GLY A 1 87 ? 11.393 -7.794 -10.998 1.00 85.12 87 GLY A C 1
ATOM 700 O O . GLY A 1 87 ? 11.249 -6.599 -10.753 1.00 85.12 87 GLY A O 1
ATOM 701 N N . ALA A 1 88 ? 10.675 -8.416 -11.937 1.00 82.69 88 ALA A N 1
ATOM 702 C CA . ALA A 1 88 ? 9.667 -7.748 -12.768 1.00 82.69 88 ALA A CA 1
ATOM 703 C C . ALA A 1 88 ? 8.457 -7.220 -11.974 1.00 82.69 88 ALA A C 1
ATOM 705 O O . ALA A 1 88 ? 7.717 -6.373 -12.468 1.00 82.69 88 ALA A O 1
ATOM 706 N N . SER A 1 89 ? 8.256 -7.689 -10.739 1.00 84.44 89 SER A N 1
ATOM 707 C CA . SER A 1 89 ? 7.168 -7.231 -9.874 1.00 84.44 89 SER A CA 1
ATOM 708 C C . SER A 1 89 ? 7.508 -5.948 -9.113 1.00 84.44 89 SER A C 1
ATOM 710 O O . SER A 1 89 ? 6.651 -5.437 -8.399 1.00 84.44 89 SER A O 1
ATOM 712 N N . ILE A 1 90 ? 8.732 -5.419 -9.239 1.00 89.50 90 ILE A N 1
ATOM 713 C CA . ILE A 1 90 ? 9.130 -4.146 -8.626 1.00 89.50 90 ILE A CA 1
ATOM 714 C C . ILE A 1 90 ? 8.179 -3.030 -9.080 1.00 89.50 90 ILE A C 1
ATOM 716 O O . ILE A 1 90 ? 8.050 -2.723 -10.266 1.00 89.50 90 ILE A O 1
ATOM 720 N N . CYS A 1 91 ? 7.557 -2.366 -8.109 1.00 93.06 91 CYS A N 1
ATOM 721 C CA . CYS A 1 91 ? 6.728 -1.194 -8.331 1.00 93.06 91 CYS A CA 1
ATOM 722 C C . CYS A 1 91 ? 7.606 -0.039 -8.825 1.00 93.06 91 CYS A C 1
ATOM 724 O O . CYS A 1 91 ? 8.500 0.436 -8.116 1.00 93.06 91 CYS A O 1
ATOM 726 N N . SER A 1 92 ? 7.374 0.407 -10.058 1.00 92.75 92 SER A N 1
ATOM 727 C CA . SER A 1 92 ? 8.163 1.476 -10.661 1.00 92.75 92 SER A CA 1
ATOM 728 C C . SER A 1 92 ? 7.606 2.854 -10.304 1.00 92.75 92 SER A C 1
ATOM 730 O O . SER A 1 92 ? 6.396 3.083 -10.312 1.00 92.75 92 SER A O 1
ATOM 732 N N . GLN A 1 93 ? 8.502 3.817 -10.068 1.00 94.81 93 GLN A N 1
ATOM 733 C CA . GLN A 1 93 ? 8.122 5.222 -9.888 1.00 94.81 93 GLN A CA 1
ATOM 734 C C . GLN A 1 93 ? 7.295 5.741 -11.076 1.00 94.81 93 GLN A C 1
ATOM 736 O O . GLN A 1 93 ? 6.368 6.515 -10.873 1.00 94.81 93 GLN A O 1
ATOM 741 N N . GLY A 1 94 ? 7.625 5.324 -12.305 1.00 91.75 94 GLY A N 1
ATOM 742 C CA . GLY A 1 94 ? 6.924 5.762 -13.514 1.00 91.75 94 GLY A CA 1
ATOM 743 C C . GLY A 1 94 ? 5.462 5.315 -13.555 1.00 91.75 94 GLY A C 1
ATOM 744 O O . GLY A 1 94 ? 4.607 6.111 -13.930 1.00 91.75 94 GLY A O 1
ATOM 745 N N . SER A 1 95 ? 5.170 4.088 -13.109 1.00 91.12 95 SER A N 1
ATOM 746 C CA . SER A 1 95 ? 3.795 3.579 -12.989 1.00 91.12 95 SER A CA 1
ATOM 747 C C . SER A 1 95 ? 2.986 4.404 -11.990 1.00 91.12 95 SER A C 1
ATOM 749 O O . SER A 1 95 ? 1.887 4.868 -12.286 1.00 91.12 95 SER A O 1
ATOM 751 N N . VAL A 1 96 ? 3.567 4.665 -10.817 1.00 93.62 96 VAL A N 1
ATOM 752 C CA . VAL A 1 96 ? 2.922 5.484 -9.784 1.00 93.62 96 VAL A CA 1
ATOM 753 C C . VAL A 1 96 ? 2.692 6.919 -10.272 1.00 93.62 96 VAL A C 1
ATOM 755 O O . VAL A 1 96 ? 1.605 7.464 -10.093 1.00 93.62 96 VAL A O 1
ATOM 758 N N . ASP A 1 97 ? 3.693 7.527 -10.917 1.00 91.75 97 ASP A N 1
ATOM 759 C CA . ASP A 1 97 ? 3.585 8.875 -11.488 1.00 91.75 97 ASP A CA 1
ATOM 760 C C . ASP A 1 97 ? 2.449 8.962 -12.514 1.00 91.75 97 ASP A C 1
ATOM 762 O O . ASP A 1 97 ? 1.636 9.887 -12.469 1.00 91.75 97 ASP A O 1
ATOM 766 N N . HIS A 1 98 ? 2.358 7.955 -13.389 1.00 88.25 98 HIS A N 1
ATOM 767 C CA . HIS A 1 98 ? 1.322 7.856 -14.406 1.00 88.25 98 HIS A CA 1
ATOM 768 C C . HIS A 1 98 ? -0.086 7.827 -13.803 1.00 88.25 98 HIS A C 1
ATOM 770 O O . HIS A 1 98 ? -0.927 8.616 -14.219 1.00 88.25 98 HIS A O 1
ATOM 776 N N . HIS A 1 99 ? -0.337 6.969 -12.813 1.00 87.81 99 HIS A N 1
ATOM 777 C CA . HIS A 1 99 ? -1.688 6.785 -12.275 1.00 87.81 99 HIS A CA 1
ATOM 778 C C . HIS A 1 99 ? -2.138 7.888 -11.308 1.00 87.81 99 HIS A C 1
ATOM 780 O O . HIS A 1 99 ? -3.318 8.228 -11.273 1.00 87.81 99 HIS A O 1
ATOM 786 N N . ILE A 1 100 ? -1.222 8.462 -10.523 1.00 87.38 100 ILE A N 1
ATOM 787 C CA . ILE A 1 100 ? -1.588 9.439 -9.486 1.00 87.38 100 ILE A CA 1
ATOM 788 C C . ILE A 1 100 ? -1.569 10.875 -10.024 1.00 87.38 100 ILE A C 1
ATOM 790 O O . ILE A 1 100 ? -2.480 11.668 -9.760 1.00 87.38 100 ILE A O 1
ATOM 794 N N . PHE A 1 101 ? -0.506 11.236 -10.748 1.00 79.81 101 PHE A N 1
ATOM 795 C CA . PHE A 1 101 ? -0.178 12.639 -11.017 1.00 79.81 101 PHE A CA 1
ATOM 796 C C . PHE A 1 101 ? -0.565 13.105 -12.421 1.00 79.81 101 PHE A C 1
ATOM 798 O O . PHE A 1 101 ? -0.626 14.319 -12.652 1.00 79.81 101 PHE A O 1
ATOM 805 N N . ARG A 1 102 ? -0.868 12.185 -13.349 1.00 77.56 102 ARG A N 1
ATOM 806 C CA . ARG A 1 102 ? -1.423 12.539 -14.662 1.00 77.56 102 ARG A CA 1
ATOM 807 C C . ARG A 1 102 ? -2.945 12.598 -14.590 1.00 77.56 102 ARG A C 1
ATOM 809 O O . ARG A 1 102 ? -3.594 11.710 -14.047 1.00 77.56 102 ARG A O 1
ATOM 816 N N . LYS A 1 103 ? -3.524 13.666 -15.135 1.00 62.78 103 LYS A N 1
ATOM 817 C CA . LYS A 1 103 ? -4.977 13.797 -15.261 1.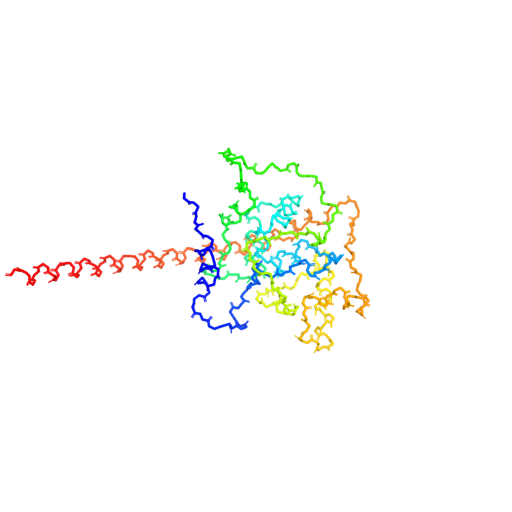00 62.78 103 LYS A CA 1
ATOM 818 C C . LYS A 1 103 ? -5.455 12.934 -16.429 1.00 62.78 103 LYS A C 1
ATOM 820 O O . LYS A 1 103 ? -4.921 13.049 -17.525 1.00 62.78 103 LYS A O 1
ATOM 825 N N . TYR A 1 104 ? -6.477 12.111 -16.204 1.00 55.75 104 TYR A N 1
ATOM 826 C CA . TYR A 1 104 ? -7.066 11.246 -17.236 1.00 55.75 104 TYR A CA 1
ATOM 827 C C . TYR A 1 104 ? -7.863 12.012 -18.314 1.00 55.75 104 TYR A C 1
ATOM 829 O O . TYR A 1 104 ? -8.207 11.417 -19.330 1.00 55.75 104 TYR A O 1
ATOM 837 N N . LYS A 1 105 ? -8.188 13.303 -18.111 1.00 49.16 105 LYS A N 1
ATOM 838 C CA . LYS A 1 105 ? -9.151 14.036 -18.961 1.00 49.16 105 LYS A CA 1
ATOM 839 C C . LYS A 1 105 ? -8.824 15.496 -19.311 1.00 49.16 105 LYS A C 1
ATOM 841 O O . LYS A 1 105 ? -9.641 16.111 -19.983 1.00 49.16 105 LYS A O 1
ATOM 846 N N . ASP A 1 106 ? -7.670 16.047 -18.928 1.00 45.03 106 ASP A N 1
ATOM 847 C CA . ASP A 1 106 ? -7.285 17.375 -19.434 1.00 45.03 106 ASP A CA 1
ATOM 848 C C . ASP A 1 106 ? -6.413 17.212 -20.686 1.00 45.03 106 ASP A C 1
ATOM 850 O O . ASP A 1 106 ? -5.322 16.644 -20.621 1.00 45.03 106 ASP A O 1
ATOM 854 N N . GLU A 1 107 ? -6.893 17.724 -21.824 1.00 47.50 107 GLU A N 1
ATOM 855 C CA . GLU A 1 107 ? -6.122 17.852 -23.075 1.00 47.50 107 GLU A CA 1
ATOM 856 C C . GLU A 1 107 ? -4.841 18.684 -22.876 1.00 47.50 107 GLU A C 1
ATOM 858 O O . GLU A 1 107 ? -3.853 18.526 -23.594 1.00 47.50 107 GLU A O 1
ATOM 863 N N . GLU A 1 108 ? -4.813 19.509 -21.832 1.00 47.28 108 GLU A N 1
ATOM 864 C CA . GLU A 1 108 ? -3.616 20.153 -21.318 1.00 47.28 108 GLU A CA 1
ATOM 865 C C . GLU A 1 108 ? -3.034 19.298 -20.191 1.00 47.28 108 GLU A C 1
ATOM 867 O O . GLU A 1 108 ? -3.584 19.255 -19.093 1.00 47.28 108 GLU A O 1
ATOM 872 N N . ALA A 1 109 ? -1.907 18.628 -20.441 1.00 50.28 109 ALA A N 1
ATOM 873 C CA . ALA A 1 109 ? -1.178 17.777 -19.494 1.00 50.28 109 ALA A CA 1
ATOM 874 C C . ALA A 1 109 ? -0.642 18.532 -18.249 1.00 50.28 109 ALA A C 1
ATOM 876 O O . ALA A 1 109 ? 0.559 18.560 -17.973 1.00 50.28 109 ALA A O 1
ATOM 877 N N . THR A 1 110 ? -1.520 19.156 -17.470 1.00 53.41 110 THR A N 1
ATOM 878 C CA . THR A 1 110 ? -1.205 19.814 -16.210 1.00 53.41 110 THR A CA 1
ATOM 879 C C . THR A 1 110 ? -1.202 18.767 -15.108 1.00 53.41 110 THR A C 1
ATOM 881 O O . THR A 1 110 ? -2.198 18.090 -14.854 1.00 53.41 110 THR A O 1
ATOM 884 N N . LYS A 1 111 ? -0.053 18.620 -14.440 1.00 55.75 111 LYS A N 1
ATOM 885 C CA . LYS A 1 111 ? 0.072 17.792 -13.235 1.00 55.75 111 LYS A CA 1
ATOM 886 C C . LYS A 1 111 ? -1.025 18.175 -12.242 1.00 55.75 111 LYS A C 1
ATOM 888 O O . LYS A 1 111 ? -1.302 19.363 -12.068 1.00 55.75 111 LYS A O 1
ATOM 893 N N . ALA A 1 112 ? -1.642 17.186 -11.595 1.00 57.12 112 ALA A N 1
ATOM 894 C CA . ALA A 1 112 ? -2.591 17.451 -10.517 1.00 57.12 112 ALA A CA 1
ATOM 895 C C . ALA A 1 112 ? -1.935 18.388 -9.482 1.00 57.12 112 ALA A C 1
ATOM 897 O O . ALA A 1 112 ? -0.851 18.092 -8.974 1.00 57.12 112 ALA A O 1
ATOM 898 N N . SER A 1 113 ? -2.552 19.549 -9.236 1.00 53.56 113 SER A N 1
ATOM 899 C CA . SER A 1 113 ? -2.041 20.533 -8.278 1.00 53.56 113 SER A CA 1
ATOM 900 C C . SER A 1 113 ? -1.981 19.915 -6.880 1.00 53.56 113 SER A C 1
ATOM 902 O O . SER A 1 113 ? -2.933 19.272 -6.442 1.00 53.56 113 SER A O 1
ATOM 904 N N . GLN A 1 114 ? -0.878 20.153 -6.168 1.00 56.59 114 GLN A N 1
ATOM 905 C CA . GLN A 1 114 ? -0.656 19.722 -4.781 1.00 56.59 114 GLN A CA 1
ATOM 906 C C . GLN A 1 114 ? -1.568 20.431 -3.762 1.00 56.59 114 GLN A C 1
ATOM 908 O O . GLN A 1 114 ? -1.516 20.122 -2.576 1.00 56.59 114 GLN A O 1
ATOM 913 N N . SER A 1 115 ? -2.412 21.374 -4.189 1.00 60.09 115 SER A N 1
ATOM 914 C CA . SER A 1 115 ? -3.319 22.127 -3.317 1.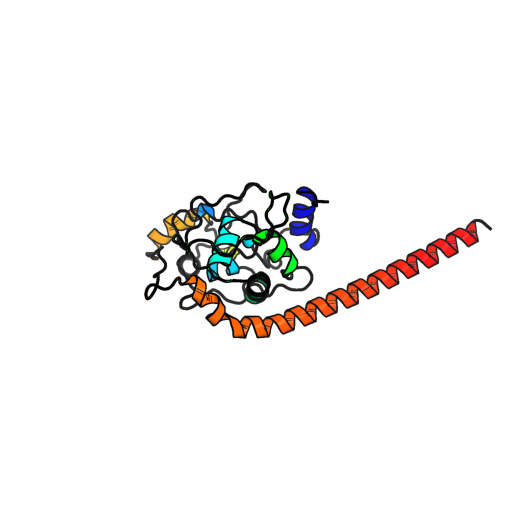00 60.09 115 SER A CA 1
ATOM 915 C C . SER A 1 115 ? -4.649 21.399 -3.080 1.00 60.09 115 SER A C 1
ATOM 917 O O . SER A 1 115 ? -5.719 21.965 -3.310 1.00 60.09 115 SER A O 1
ATOM 919 N N . LEU A 1 116 ? -4.599 20.131 -2.672 1.00 67.88 116 LEU A N 1
ATOM 920 C CA . LEU A 1 116 ? -5.792 19.445 -2.175 1.00 67.88 116 LEU A CA 1
ATOM 921 C C . LEU A 1 116 ? -6.028 19.848 -0.710 1.00 67.88 116 LEU A C 1
ATOM 923 O O . LEU A 1 116 ? -5.055 20.004 0.030 1.00 67.88 116 LEU A O 1
ATOM 927 N N . PRO A 1 117 ? -7.289 20.023 -0.275 1.00 69.81 117 PRO A N 1
ATOM 928 C CA . PRO A 1 117 ? -7.586 20.262 1.133 1.00 69.81 117 PRO A CA 1
ATOM 929 C C . PRO A 1 117 ? -7.108 19.077 1.978 1.00 69.81 117 PRO A C 1
ATOM 931 O O . PRO A 1 117 ? -7.067 17.941 1.492 1.00 69.81 117 PRO A O 1
ATOM 934 N N . ASP A 1 118 ? -6.768 19.335 3.243 1.00 71.62 118 ASP A N 1
ATOM 935 C CA . ASP A 1 118 ? -6.340 18.283 4.167 1.00 71.62 118 ASP A CA 1
ATOM 936 C C . ASP A 1 118 ? -7.368 17.137 4.216 1.00 71.62 118 ASP A C 1
ATOM 938 O O . ASP A 1 118 ? -8.571 17.320 4.011 1.00 71.62 118 ASP A O 1
ATOM 942 N N . THR A 1 119 ? -6.874 15.915 4.406 1.00 68.81 119 THR A N 1
ATOM 943 C CA . THR A 1 119 ? -7.714 14.718 4.502 1.00 68.81 119 THR A CA 1
ATOM 944 C C . THR A 1 119 ? -8.576 14.802 5.760 1.00 68.81 119 THR A C 1
ATOM 946 O O . THR A 1 119 ? -8.036 14.838 6.862 1.00 68.81 119 THR A O 1
ATOM 949 N N . THR A 1 120 ? -9.899 14.823 5.595 1.00 71.88 120 THR A N 1
ATOM 950 C CA . THR A 1 120 ? -10.873 14.845 6.701 1.00 71.88 120 THR A CA 1
ATOM 951 C C . THR A 1 120 ? -11.529 13.488 6.959 1.00 71.88 120 THR A C 1
ATOM 953 O O . THR A 1 120 ? -12.312 13.374 7.891 1.00 71.88 120 THR A O 1
ATOM 956 N N . SER A 1 121 ? -11.255 12.484 6.122 1.00 82.88 121 SER A N 1
ATOM 957 C CA . SER A 1 121 ? -11.746 11.111 6.274 1.00 82.88 121 SER A CA 1
ATOM 958 C C . SER A 1 121 ? -10.623 10.120 5.980 1.00 82.88 121 SER A C 1
ATOM 960 O O . SER A 1 121 ? -9.922 10.254 4.972 1.00 82.88 121 SER A O 1
ATOM 962 N N . TYR A 1 122 ? -10.470 9.125 6.853 1.00 92.31 122 TYR A N 1
ATOM 963 C CA . TYR A 1 122 ? -9.504 8.034 6.711 1.00 92.31 122 TYR A CA 1
ATOM 964 C C . TYR A 1 122 ? -10.160 6.710 6.288 1.00 92.31 122 TYR A C 1
ATOM 966 O O . TYR A 1 122 ? -9.511 5.663 6.350 1.00 92.31 122 TYR A O 1
ATOM 974 N N . THR A 1 123 ? -11.415 6.761 5.835 1.00 94.62 123 THR A N 1
ATOM 975 C CA . THR A 1 123 ? -12.179 5.610 5.340 1.00 94.62 123 THR A CA 1
ATOM 976 C C . THR A 1 123 ? -12.097 5.497 3.815 1.00 94.62 123 THR A C 1
ATOM 978 O O . THR A 1 123 ? -11.731 6.445 3.110 1.00 94.62 123 THR A O 1
ATOM 981 N N . ALA A 1 124 ? -12.455 4.319 3.298 1.00 94.25 124 ALA A N 1
ATOM 982 C CA . ALA A 1 124 ? -12.676 4.087 1.868 1.00 94.25 124 ALA A CA 1
ATOM 983 C C . ALA A 1 124 ? -14.151 4.257 1.466 1.00 94.25 124 ALA A C 1
ATOM 985 O O . ALA A 1 124 ? -14.541 3.909 0.348 1.00 94.25 124 ALA A O 1
ATOM 986 N N . GLU A 1 125 ? -14.985 4.759 2.378 1.00 93.25 125 GLU A N 1
ATOM 987 C CA . GLU A 1 125 ? -16.409 4.931 2.138 1.00 93.25 125 GLU A CA 1
ATOM 988 C C . GLU A 1 125 ? -16.638 5.897 0.969 1.00 93.25 125 GLU A C 1
ATOM 990 O O . GLU A 1 125 ? -16.058 6.983 0.898 1.00 93.25 125 GLU A O 1
ATOM 995 N N . GLY A 1 126 ? -17.462 5.476 0.008 1.00 90.00 126 GLY A N 1
ATOM 996 C CA . GLY A 1 126 ? -17.776 6.272 -1.179 1.00 90.00 126 GLY A CA 1
ATOM 997 C C . GLY A 1 126 ? -16.628 6.429 -2.182 1.00 90.00 126 GLY A C 1
ATOM 998 O O . GLY A 1 126 ? -16.774 7.183 -3.146 1.00 90.00 126 GLY A O 1
ATOM 999 N N . TRP A 1 127 ? -15.493 5.742 -2.000 1.00 93.69 127 TRP A N 1
ATOM 1000 C CA . TRP A 1 127 ? -14.466 5.685 -3.040 1.00 93.69 127 TRP A CA 1
ATOM 1001 C C . TRP A 1 127 ? -15.011 4.949 -4.263 1.00 93.69 127 TRP A C 1
ATOM 1003 O O . TRP A 1 127 ? -15.842 4.051 -4.148 1.00 93.69 127 TRP A O 1
ATOM 1013 N N . THR A 1 128 ? -14.540 5.329 -5.446 1.00 88.38 128 THR A N 1
ATOM 1014 C CA . THR A 1 128 ? -14.988 4.715 -6.700 1.00 88.38 128 THR A CA 1
ATOM 1015 C C . THR A 1 128 ? -13.796 4.286 -7.536 1.00 88.38 128 THR A C 1
ATOM 1017 O O . THR A 1 128 ? -12.753 4.944 -7.558 1.00 88.38 128 THR A O 1
ATOM 1020 N N . TYR A 1 129 ? -13.960 3.158 -8.215 1.00 87.19 129 TYR A N 1
ATOM 1021 C CA . TYR A 1 129 ? -13.043 2.674 -9.229 1.00 87.19 129 TYR A CA 1
ATOM 1022 C C . TYR A 1 129 ? -13.880 1.879 -10.231 1.00 87.19 129 TYR A C 1
ATOM 1024 O O . TYR A 1 129 ? -14.573 0.935 -9.865 1.00 87.19 129 TYR A O 1
ATOM 1032 N N . ASP A 1 130 ? -13.911 2.349 -11.470 1.00 83.75 130 ASP A N 1
ATOM 1033 C CA . ASP A 1 130 ? -14.838 1.923 -12.524 1.00 83.75 130 ASP A CA 1
ATOM 1034 C C . ASP A 1 130 ? -14.166 1.060 -13.599 1.00 83.75 130 ASP A C 1
ATOM 1036 O O . ASP A 1 130 ? -14.822 0.607 -14.530 1.00 83.75 130 ASP A O 1
ATOM 1040 N N . VAL A 1 131 ? -12.863 0.803 -13.453 1.00 79.38 131 VAL A N 1
ATOM 1041 C CA . VAL A 1 131 ? -12.055 0.096 -14.456 1.00 79.38 131 VAL A CA 1
ATOM 1042 C C . VAL A 1 131 ? -12.282 -1.422 -14.433 1.00 79.38 131 VAL A C 1
ATOM 1044 O O . VAL A 1 131 ? -12.174 -2.070 -15.467 1.00 79.38 131 VAL A O 1
ATOM 1047 N N . TRP A 1 132 ? -12.590 -2.012 -13.274 1.00 80.88 132 TRP A N 1
ATOM 1048 C CA . TRP A 1 132 ? -12.688 -3.471 -13.109 1.00 80.88 132 TRP A CA 1
ATOM 1049 C C . TRP A 1 132 ? -13.950 -3.883 -12.356 1.00 80.88 132 TRP A C 1
ATOM 1051 O O . TRP A 1 132 ? -14.509 -3.106 -11.587 1.00 80.88 132 TRP A O 1
ATOM 1061 N N . GLU A 1 133 ? -14.362 -5.140 -12.512 1.00 86.50 133 GLU A N 1
ATOM 1062 C CA . GLU A 1 133 ? -15.294 -5.753 -11.566 1.00 86.50 133 GLU A CA 1
ATOM 1063 C C . GLU A 1 133 ? -14.591 -5.946 -10.216 1.00 86.50 133 GLU A C 1
ATOM 1065 O O . GLU A 1 133 ? -13.508 -6.534 -10.134 1.00 86.50 133 GLU A O 1
ATOM 1070 N N . MET A 1 134 ? -15.194 -5.417 -9.151 1.00 91.31 134 MET A N 1
ATOM 1071 C CA . MET A 1 134 ? -14.588 -5.439 -7.824 1.00 91.31 134 MET A CA 1
ATOM 1072 C C . MET A 1 134 ? -14.880 -6.748 -7.103 1.00 91.31 134 MET A C 1
ATOM 1074 O O . MET A 1 134 ? -16.004 -7.241 -7.116 1.00 91.31 134 MET A O 1
ATOM 1078 N N . THR A 1 135 ? -13.870 -7.295 -6.430 1.00 92.50 135 THR A N 1
ATOM 1079 C CA . THR A 1 135 ? -13.951 -8.602 -5.765 1.00 92.50 135 THR A CA 1
ATOM 1080 C C . THR A 1 135 ? -13.744 -8.471 -4.258 1.00 92.50 135 THR A C 1
ATOM 1082 O O . THR A 1 135 ? -12.908 -7.689 -3.798 1.00 92.50 135 THR A O 1
ATOM 1085 N N . ASP A 1 136 ? -14.501 -9.249 -3.486 1.00 94.56 136 ASP A N 1
ATOM 1086 C CA . ASP A 1 136 ? -14.256 -9.440 -2.056 1.00 94.56 136 ASP A CA 1
ATOM 1087 C C . ASP A 1 136 ? -13.049 -10.367 -1.836 1.00 94.56 136 ASP A C 1
ATOM 1089 O O . ASP A 1 136 ? -12.783 -11.263 -2.636 1.00 94.56 136 ASP A O 1
ATOM 1093 N N . TYR A 1 137 ? -12.278 -10.151 -0.773 1.00 93.00 137 TYR A N 1
ATOM 1094 C CA . TYR A 1 137 ? -10.959 -10.766 -0.624 1.00 93.00 137 TYR A CA 1
ATOM 1095 C C . TYR A 1 137 ? -10.737 -11.330 0.781 1.00 93.00 137 TYR A C 1
ATOM 1097 O O . TYR A 1 137 ? -11.128 -10.683 1.750 1.00 93.00 137 TYR A O 1
ATOM 1105 N N . PRO A 1 138 ? -10.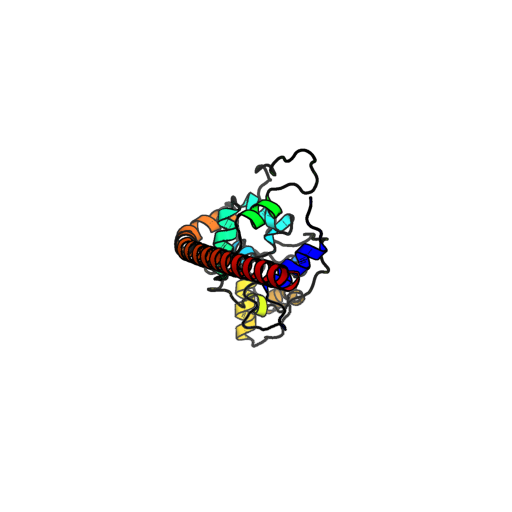071 -12.490 0.942 1.00 95.00 138 PRO A N 1
ATOM 1106 C CA . PRO A 1 138 ? -9.778 -13.016 2.270 1.00 95.00 138 PRO A CA 1
ATOM 1107 C C . PRO A 1 138 ? -8.906 -12.046 3.077 1.00 95.00 138 PRO A C 1
ATOM 1109 O O . PRO A 1 138 ? -7.811 -11.668 2.648 1.00 95.00 138 PRO A O 1
ATOM 1112 N N . LEU A 1 139 ? -9.353 -11.679 4.279 1.00 94.44 139 LEU A N 1
ATOM 1113 C CA . LEU A 1 139 ? -8.712 -10.662 5.115 1.00 94.44 139 LEU A CA 1
ATOM 1114 C C . LEU A 1 139 ? -7.258 -11.027 5.439 1.00 94.44 139 LEU A C 1
ATOM 1116 O O . LEU A 1 139 ? -6.348 -10.211 5.300 1.00 94.44 139 LEU A O 1
ATOM 1120 N N . LEU A 1 140 ? -7.006 -12.278 5.828 1.00 93.00 140 LEU A N 1
ATOM 1121 C CA . LEU A 1 140 ? -5.648 -12.717 6.157 1.00 93.00 140 LEU A CA 1
ATOM 1122 C C . LEU A 1 140 ? -4.738 -12.795 4.928 1.00 93.00 140 LEU A C 1
ATOM 1124 O O . LEU A 1 140 ? -3.525 -12.605 5.060 1.00 93.00 140 LEU A O 1
ATOM 1128 N N . ALA A 1 141 ? -5.302 -12.993 3.734 1.00 91.06 141 ALA A N 1
ATOM 1129 C CA . ALA A 1 141 ? -4.525 -12.995 2.501 1.00 91.06 141 ALA A CA 1
ATOM 1130 C C . ALA A 1 141 ? -3.960 -11.605 2.166 1.00 91.06 141 ALA A C 1
ATOM 1132 O O . ALA A 1 141 ? -2.983 -11.524 1.421 1.00 91.06 141 ALA A O 1
ATOM 1133 N N . LEU A 1 142 ? -4.482 -10.518 2.761 1.00 93.75 142 LEU A N 1
ATOM 1134 C CA . LEU A 1 142 ? -3.867 -9.188 2.656 1.00 93.75 142 LEU A CA 1
ATOM 1135 C C . LEU A 1 142 ? -2.420 -9.180 3.159 1.00 93.75 142 LEU A C 1
ATOM 1137 O O . LEU A 1 142 ? -1.596 -8.401 2.675 1.00 93.75 142 LEU A O 1
ATOM 1141 N N . THR A 1 143 ? -2.108 -10.067 4.107 1.00 93.56 143 THR A N 1
ATOM 1142 C CA . THR A 1 143 ? -0.792 -10.148 4.743 1.00 93.56 143 THR A CA 1
ATOM 1143 C C . THR A 1 143 ? 0.235 -10.959 3.961 1.00 93.56 143 THR A C 1
ATOM 1145 O O . THR A 1 143 ? 1.425 -10.896 4.265 1.00 93.56 143 THR A O 1
ATOM 1148 N N . HIS A 1 144 ? -0.194 -11.718 2.952 1.00 89.06 144 HIS A N 1
ATOM 1149 C CA . HIS A 1 144 ? 0.708 -12.564 2.176 1.00 89.06 144 HIS A CA 1
ATOM 1150 C C . HIS A 1 144 ? 1.710 -11.716 1.394 1.00 89.06 144 HIS A C 1
ATOM 1152 O O . HIS A 1 144 ? 1.321 -10.806 0.671 1.00 89.06 144 HIS A O 1
ATOM 1158 N N . GLY A 1 145 ? 3.002 -12.006 1.545 1.00 86.44 145 GLY A N 1
ATOM 1159 C CA . GLY A 1 145 ? 4.071 -11.255 0.884 1.00 86.44 145 GLY A CA 1
ATOM 1160 C C . GLY A 1 145 ? 4.464 -9.944 1.572 1.00 86.44 145 GLY A C 1
ATOM 1161 O O . GLY A 1 145 ? 5.355 -9.267 1.076 1.00 86.44 145 GLY A O 1
ATOM 1162 N N . LEU A 1 146 ? 3.858 -9.574 2.708 1.00 91.50 146 LEU A N 1
ATOM 1163 C CA . LEU A 1 146 ? 4.402 -8.493 3.539 1.00 91.50 146 LEU A CA 1
ATOM 1164 C C . LEU A 1 146 ? 5.671 -8.954 4.260 1.00 91.50 146 LEU A C 1
ATOM 1166 O O . LEU A 1 146 ? 5.698 -10.051 4.815 1.00 91.50 146 LEU A O 1
ATOM 1170 N N . SER A 1 147 ? 6.689 -8.090 4.293 1.00 91.25 147 SER A N 1
ATOM 1171 C CA . SER A 1 147 ? 7.871 -8.268 5.148 1.00 91.25 147 SER A CA 1
ATOM 1172 C C . SER A 1 147 ? 7.465 -8.259 6.616 1.00 91.25 147 SER A C 1
ATOM 1174 O O . SER A 1 147 ? 7.778 -9.179 7.363 1.00 91.25 147 SER A O 1
ATOM 1176 N N . ASP A 1 148 ? 6.722 -7.224 7.002 1.00 93.12 148 ASP A N 1
ATOM 1177 C CA . ASP A 1 148 ? 6.295 -6.966 8.367 1.00 93.12 148 ASP A CA 1
ATOM 1178 C C . ASP A 1 148 ? 4.906 -6.322 8.338 1.00 93.12 148 ASP A C 1
ATOM 1180 O O . ASP A 1 148 ? 4.563 -5.590 7.403 1.00 93.12 148 ASP A O 1
ATOM 1184 N N . LEU A 1 149 ? 4.096 -6.588 9.364 1.00 96.19 149 LEU A N 1
ATOM 1185 C CA . LEU A 1 149 ? 2.843 -5.857 9.549 1.00 96.19 149 LEU A CA 1
ATOM 1186 C C . LEU A 1 149 ? 3.137 -4.403 9.956 1.00 96.19 149 LEU A C 1
ATOM 1188 O O . LEU A 1 149 ? 4.145 -4.152 10.629 1.00 96.19 149 LEU A O 1
ATOM 1192 N N . PRO A 1 150 ? 2.250 -3.447 9.616 1.00 96.69 150 PRO A N 1
ATOM 1193 C CA . PRO A 1 150 ? 2.274 -2.128 10.236 1.00 96.69 150 PRO A CA 1
ATOM 1194 C C . PRO A 1 150 ? 2.342 -2.248 11.768 1.00 96.69 150 PRO A C 1
ATOM 1196 O O . PRO A 1 150 ? 1.820 -3.196 12.356 1.00 96.69 150 PRO A O 1
ATOM 1199 N N . SER A 1 151 ? 3.040 -1.326 12.429 1.00 94.50 151 SER A N 1
ATOM 1200 C CA . SER A 1 151 ? 3.289 -1.397 13.876 1.00 94.50 151 SER A CA 1
ATOM 1201 C C . SER A 1 151 ? 3.285 -0.011 14.518 1.00 94.50 151 SER A C 1
ATOM 1203 O O . SER A 1 151 ? 3.402 1.005 13.833 1.00 94.50 151 SER A O 1
ATOM 1205 N N . GLY A 1 152 ? 3.142 0.042 15.845 1.00 92.81 152 GLY A N 1
ATOM 1206 C CA . GLY A 1 152 ? 3.090 1.306 16.583 1.00 92.81 152 GLY A CA 1
ATOM 1207 C C . GLY A 1 152 ? 1.949 2.200 16.090 1.00 92.81 152 GLY A C 1
ATOM 1208 O O . GLY A 1 152 ? 0.844 1.721 15.880 1.00 92.81 152 GLY A O 1
ATOM 1209 N N . ALA A 1 153 ? 2.237 3.482 15.853 1.00 91.69 153 ALA A N 1
ATOM 1210 C CA . ALA A 1 153 ? 1.259 4.458 15.355 1.00 91.69 153 ALA A CA 1
ATOM 1211 C C . ALA A 1 153 ? 0.793 4.212 13.904 1.00 91.69 153 ALA A C 1
ATOM 1213 O O . ALA A 1 153 ? -0.097 4.905 13.422 1.00 91.69 153 ALA A O 1
ATOM 1214 N N . ASP A 1 154 ? 1.427 3.280 13.190 1.00 94.50 154 ASP A N 1
ATOM 1215 C CA . ASP A 1 154 ? 1.058 2.903 11.825 1.00 94.50 154 ASP A CA 1
ATOM 1216 C C . ASP A 1 154 ? 0.145 1.663 11.787 1.00 94.50 154 ASP A C 1
ATOM 1218 O O . ASP A 1 154 ? -0.445 1.379 10.744 1.00 94.50 154 ASP A O 1
ATOM 1222 N N . ALA A 1 155 ? 0.003 0.941 12.907 1.00 95.25 155 ALA A N 1
ATOM 1223 C CA . ALA A 1 155 ? -0.962 -0.145 13.058 1.00 95.25 155 ALA A CA 1
ATOM 1224 C C . ALA A 1 155 ? -2.336 0.427 13.414 1.00 95.25 155 ALA A C 1
ATOM 1226 O O . ALA A 1 155 ? -2.549 0.875 14.538 1.00 95.25 155 ALA A O 1
ATOM 1227 N N . GLY A 1 156 ? -3.252 0.406 12.452 1.00 95.44 156 GLY A N 1
ATOM 1228 C CA . GLY A 1 156 ? -4.630 0.831 12.645 1.00 95.44 156 GLY A CA 1
ATOM 1229 C C . GLY A 1 156 ? -5.584 -0.332 12.925 1.00 95.44 156 GLY A C 1
ATOM 1230 O O . GLY A 1 156 ? -5.153 -1.443 13.278 1.00 95.44 156 GLY A O 1
ATOM 1231 N N . PRO A 1 157 ? -6.895 -0.083 12.755 1.00 96.81 157 PRO A N 1
ATOM 1232 C CA . PRO A 1 157 ? -7.945 -1.060 13.029 1.00 96.81 157 PRO A CA 1
ATOM 1233 C C . PRO A 1 157 ? -7.797 -2.355 12.224 1.00 96.81 157 PRO A C 1
ATOM 1235 O O . PRO A 1 157 ? -8.008 -3.443 12.763 1.00 96.81 157 PRO A O 1
ATOM 1238 N N . LEU A 1 158 ? -7.363 -2.283 10.958 1.00 97.38 158 LEU A N 1
ATOM 1239 C CA . LEU A 1 158 ? -7.184 -3.478 10.124 1.00 97.38 158 LEU A CA 1
ATOM 1240 C C . LEU A 1 158 ? -6.076 -4.388 10.650 1.00 97.38 158 LEU A C 1
ATOM 1242 O O . LEU A 1 158 ? -6.236 -5.606 10.702 1.00 97.38 158 LEU A O 1
ATOM 1246 N N . THR A 1 159 ? -4.953 -3.813 11.069 1.00 97.81 159 THR A N 1
ATOM 1247 C CA . THR A 1 159 ? -3.827 -4.556 11.641 1.00 97.81 159 THR A CA 1
ATOM 1248 C C . THR A 1 159 ? -4.226 -5.200 12.964 1.00 97.81 159 THR A C 1
ATOM 1250 O O . THR A 1 159 ? -3.910 -6.370 13.205 1.00 97.81 159 THR A O 1
ATOM 1253 N N . ALA A 1 160 ? -4.943 -4.462 13.816 1.00 97.44 160 ALA A N 1
ATOM 1254 C CA . ALA A 1 160 ? -5.484 -4.985 15.066 1.00 97.44 160 ALA A CA 1
ATOM 1255 C C . ALA A 1 160 ? -6.441 -6.160 14.808 1.00 97.44 160 ALA A C 1
ATOM 1257 O O . ALA A 1 160 ? -6.271 -7.230 15.403 1.00 97.44 160 ALA A O 1
ATOM 1258 N N . LEU A 1 161 ? -7.363 -6.010 13.852 1.00 97.88 161 LEU A N 1
ATOM 1259 C CA . LEU A 1 161 ? -8.310 -7.057 13.486 1.00 97.88 161 LEU A CA 1
ATOM 1260 C C . LEU A 1 161 ? -7.618 -8.293 12.907 1.00 97.88 161 LEU A C 1
ATOM 1262 O O . LEU A 1 161 ? -7.916 -9.405 13.326 1.00 97.88 161 LEU A O 1
ATOM 1266 N N . ILE A 1 162 ? -6.659 -8.130 11.993 1.00 97.69 162 ILE A N 1
ATOM 1267 C CA . ILE A 1 162 ? -5.873 -9.244 11.435 1.00 97.69 162 ILE A CA 1
ATOM 1268 C C . ILE A 1 162 ? -5.201 -10.050 12.554 1.00 97.69 162 ILE A C 1
ATOM 1270 O O . ILE A 1 162 ? -5.219 -11.283 12.537 1.00 97.69 162 ILE A O 1
ATOM 1274 N N . ASN A 1 163 ? -4.622 -9.367 13.545 1.00 97.44 163 ASN A N 1
ATOM 1275 C CA . ASN A 1 163 ? -4.006 -10.026 14.694 1.00 97.44 163 ASN A CA 1
ATOM 1276 C C . ASN A 1 163 ? -5.038 -10.754 15.563 1.00 97.44 163 ASN A C 1
ATOM 1278 O O . ASN A 1 163 ? -4.751 -11.846 16.054 1.00 97.44 163 ASN A O 1
ATOM 1282 N N . TRP A 1 164 ? -6.225 -10.178 15.752 1.00 98.00 164 TRP A N 1
ATOM 1283 C CA . TRP A 1 164 ? -7.319 -10.819 16.478 1.00 98.00 164 TRP A CA 1
ATOM 1284 C C . TRP A 1 164 ? -7.844 -12.059 15.739 1.00 98.00 164 TRP A C 1
ATOM 1286 O O . TRP A 1 164 ? -7.871 -13.138 16.322 1.00 98.00 164 TRP A O 1
ATOM 1296 N N . VAL A 1 165 ? -8.141 -11.954 14.441 1.00 96.38 165 VAL A N 1
ATOM 1297 C CA . VAL A 1 165 ? -8.633 -13.057 13.592 1.00 96.38 165 VAL A CA 1
ATOM 1298 C C . VAL A 1 165 ? -7.668 -14.242 13.600 1.00 96.38 165 VAL A C 1
ATOM 1300 O O . VAL A 1 165 ? -8.106 -15.387 13.707 1.00 96.38 165 VAL A O 1
ATOM 1303 N N . ARG A 1 166 ? -6.352 -13.983 13.560 1.00 95.62 166 ARG A N 1
ATOM 1304 C CA . ARG A 1 166 ? -5.323 -15.029 13.700 1.00 95.62 166 ARG A CA 1
ATOM 1305 C C . ARG A 1 166 ? -5.381 -15.735 15.054 1.00 95.62 166 ARG A C 1
ATOM 1307 O O . ARG A 1 166 ? -5.235 -16.946 15.097 1.00 95.62 166 ARG A O 1
ATOM 1314 N N . LYS A 1 167 ? -5.596 -15.000 16.149 1.00 97.25 167 LYS A N 1
ATOM 1315 C CA . LYS A 1 167 ? -5.720 -15.585 17.498 1.00 97.25 167 LYS A CA 1
ATOM 1316 C C . LYS A 1 167 ? -6.995 -16.412 17.670 1.00 97.25 167 LYS A C 1
ATOM 1318 O O . LYS A 1 167 ? -7.008 -17.300 18.511 1.00 97.25 167 LYS A O 1
ATOM 1323 N N . GLN A 1 168 ? -8.042 -16.100 16.907 1.00 96.88 168 GLN A N 1
ATOM 1324 C CA . GLN A 1 168 ? -9.316 -16.825 16.910 1.00 96.88 168 GLN A CA 1
ATOM 1325 C C . GLN A 1 168 ? -9.371 -17.962 15.876 1.00 96.88 168 GLN A C 1
ATOM 1327 O O . GLN A 1 168 ? -10.427 -18.562 15.699 1.00 96.88 168 GLN A O 1
ATOM 1332 N N . ASP A 1 169 ? -8.280 -18.229 15.145 1.00 93.50 169 ASP A N 1
ATOM 1333 C CA . ASP A 1 169 ? -8.218 -19.240 14.080 1.00 93.50 169 ASP A CA 1
ATOM 1334 C C . ASP A 1 169 ? -9.297 -19.079 12.977 1.00 93.50 169 ASP A C 1
ATOM 1336 O O . ASP A 1 169 ? -9.676 -20.034 12.294 1.00 93.50 169 ASP A O 1
ATOM 1340 N N . ARG A 1 170 ? -9.789 -17.850 12.742 1.00 92.06 170 ARG A N 1
ATOM 1341 C CA . ARG A 1 170 ? -10.830 -17.548 11.736 1.00 92.06 170 ARG A CA 1
ATOM 1342 C C . ARG A 1 170 ? -10.222 -17.291 10.350 1.00 92.06 170 ARG A C 1
ATOM 1344 O O . ARG A 1 170 ? -10.342 -16.217 9.771 1.00 92.06 170 ARG A O 1
ATOM 1351 N N . TYR A 1 171 ? -9.550 -18.293 9.787 1.00 89.19 171 TYR A N 1
ATOM 1352 C CA . TYR A 1 171 ? -8.765 -18.134 8.551 1.00 89.19 171 TYR A CA 1
ATOM 1353 C C . TYR A 1 171 ? -9.575 -17.846 7.276 1.00 89.19 171 TYR A C 1
ATOM 1355 O O . TYR A 1 171 ? -8.999 -17.425 6.275 1.00 89.19 171 TYR A O 1
ATOM 1363 N N . GLN A 1 172 ? -10.889 -18.081 7.303 1.00 91.00 172 GLN A N 1
ATOM 1364 C CA . GLN A 1 172 ? -11.792 -17.889 6.161 1.00 91.00 172 GLN A CA 1
ATOM 1365 C C . GLN A 1 172 ? -12.484 -16.521 6.147 1.00 91.00 172 GLN A C 1
ATOM 1367 O O . GLN A 1 172 ? -13.324 -16.283 5.287 1.00 91.00 172 GLN A O 1
ATOM 1372 N N . THR A 1 173 ? -12.137 -15.631 7.079 1.00 92.94 173 THR A N 1
ATOM 1373 C CA . THR A 1 173 ? -12.714 -14.289 7.149 1.00 92.94 173 THR A CA 1
ATOM 1374 C C . THR A 1 173 ? -12.444 -13.481 5.879 1.00 92.94 173 THR A C 1
ATOM 1376 O O . THR A 1 173 ? -11.299 -13.386 5.421 1.00 92.94 173 THR A O 1
ATOM 1379 N N . MET A 1 174 ? -13.493 -12.848 5.363 1.00 96.38 174 MET A N 1
ATOM 1380 C CA . MET A 1 174 ? -13.489 -11.997 4.174 1.00 96.38 174 MET A CA 1
ATOM 1381 C C . MET A 1 174 ? -13.425 -10.504 4.525 1.00 96.38 174 MET A C 1
ATOM 1383 O O . MET A 1 174 ? -13.697 -10.096 5.656 1.00 96.38 174 MET A O 1
ATOM 1387 N N . LEU A 1 175 ? -13.061 -9.667 3.549 1.00 96.31 175 LEU A N 1
ATOM 1388 C CA . LEU A 1 175 ? -12.957 -8.217 3.715 1.00 96.31 175 LEU A CA 1
ATOM 1389 C C . LEU A 1 175 ? -14.324 -7.587 4.010 1.00 96.31 175 LEU A C 1
ATOM 1391 O O . LEU A 1 175 ? -14.408 -6.680 4.834 1.00 96.31 175 LEU A O 1
ATOM 1395 N N . SER A 1 176 ? -15.397 -8.105 3.404 1.00 97.25 176 SER A N 1
ATOM 1396 C CA . SER A 1 176 ? -16.771 -7.659 3.671 1.00 97.25 176 SER A CA 1
ATOM 1397 C C . SER A 1 176 ? -17.230 -7.853 5.117 1.00 97.25 176 SER A C 1
ATOM 1399 O O . SER A 1 176 ? -18.181 -7.209 5.552 1.00 97.25 176 SER A O 1
ATOM 1401 N N . GLU A 1 177 ? -16.597 -8.756 5.867 1.00 97.75 177 GLU A N 1
ATOM 1402 C CA . GLU A 1 177 ? -16.956 -9.037 7.261 1.00 97.75 177 GLU A CA 1
ATOM 1403 C C . GLU A 1 177 ? -16.280 -8.074 8.248 1.00 97.75 177 GLU A C 1
ATOM 1405 O O . GLU A 1 177 ? -16.668 -8.024 9.417 1.00 97.75 177 GLU A O 1
ATOM 1410 N N . VAL A 1 178 ? -15.293 -7.287 7.799 1.00 97.31 178 VAL A N 1
ATOM 1411 C CA . VAL A 1 178 ? -14.475 -6.418 8.662 1.00 97.31 178 VAL A CA 1
ATOM 1412 C C . VAL A 1 178 ? -15.309 -5.500 9.567 1.00 97.31 178 VAL A C 1
ATOM 1414 O O . VAL A 1 178 ? -15.055 -5.521 10.773 1.00 97.31 178 VAL A O 1
ATOM 1417 N N . PRO A 1 179 ? -16.326 -4.756 9.081 1.00 96.75 179 PRO A N 1
ATOM 1418 C CA . PRO A 1 179 ? -17.079 -3.841 9.944 1.00 96.75 179 PRO A CA 1
ATOM 1419 C C . PRO A 1 179 ? -17.804 -4.547 11.098 1.00 96.75 179 PRO A C 1
ATOM 1421 O O . PRO A 1 179 ? -17.897 -4.019 12.206 1.00 96.75 179 PRO A O 1
ATOM 1424 N N . ALA A 1 180 ? -18.318 -5.758 10.857 1.00 96.94 180 ALA A N 1
ATOM 1425 C CA . ALA A 1 180 ? -18.974 -6.556 11.890 1.00 96.94 180 ALA A CA 1
ATOM 1426 C C . ALA A 1 180 ? -17.953 -7.144 12.874 1.00 96.94 180 ALA A C 1
ATOM 1428 O O . ALA A 1 180 ? -18.176 -7.126 14.085 1.00 96.94 180 ALA A O 1
ATOM 1429 N N . LEU A 1 181 ? -16.813 -7.614 12.364 1.00 97.31 181 LEU A N 1
ATOM 1430 C CA . LEU A 1 181 ? -15.774 -8.234 13.180 1.00 97.31 181 LEU A CA 1
ATOM 1431 C C . LEU A 1 181 ? -15.008 -7.240 14.051 1.00 97.31 181 LEU A C 1
ATOM 1433 O O . LEU A 1 181 ? -14.582 -7.620 15.134 1.00 97.31 181 LEU A O 1
ATOM 1437 N N . LEU A 1 182 ? -14.861 -5.977 13.641 1.00 96.88 182 LEU A N 1
ATOM 1438 C CA . LEU A 1 182 ? -14.295 -4.938 14.513 1.00 96.88 182 LEU A CA 1
ATOM 1439 C C . LEU A 1 182 ? -15.134 -4.750 15.779 1.00 96.88 182 LEU A C 1
ATOM 1441 O O . LEU A 1 182 ? -14.584 -4.686 16.876 1.00 96.88 182 LEU A O 1
ATOM 1445 N N . LYS A 1 183 ? -16.465 -4.752 15.632 1.00 96.44 183 LYS A N 1
ATOM 1446 C CA . LYS A 1 183 ? -17.402 -4.683 16.763 1.00 96.44 183 LYS A CA 1
ATOM 1447 C C . LYS A 1 183 ? -17.325 -5.934 17.633 1.00 96.44 183 LYS A C 1
ATOM 1449 O O . LYS A 1 183 ? -17.344 -5.826 18.852 1.00 96.44 183 LYS A O 1
ATOM 1454 N N . GLU A 1 184 ? -17.228 -7.113 17.016 1.00 97.44 184 GLU A N 1
ATOM 1455 C CA . GLU A 1 184 ? -17.069 -8.385 17.737 1.00 97.44 184 GLU A CA 1
ATOM 1456 C C . GLU A 1 184 ? -15.750 -8.439 18.527 1.00 97.44 184 GLU A C 1
ATOM 1458 O O . GLU A 1 184 ? -15.713 -8.939 19.649 1.00 97.44 184 GLU A O 1
ATOM 1463 N N . ALA A 1 185 ? -14.671 -7.912 17.948 1.00 96.75 185 ALA A N 1
ATOM 1464 C CA . ALA A 1 185 ? -13.332 -7.926 18.521 1.00 96.75 185 ALA A CA 1
ATOM 1465 C C . ALA A 1 185 ? -13.073 -6.810 19.548 1.00 96.75 185 ALA A C 1
ATOM 1467 O O . ALA A 1 185 ? -11.981 -6.785 20.117 1.00 96.75 185 ALA A O 1
ATOM 1468 N N . ASP A 1 186 ? -14.037 -5.906 19.763 1.00 96.31 186 ASP A N 1
ATOM 1469 C CA . ASP A 1 186 ? -13.888 -4.684 20.570 1.00 96.31 186 ASP A CA 1
ATOM 1470 C C . ASP A 1 186 ? -12.673 -3.840 20.130 1.00 96.31 186 ASP A C 1
ATOM 1472 O O . ASP A 1 186 ? -11.890 -3.336 20.934 1.00 96.31 186 ASP A O 1
ATOM 1476 N N . VAL A 1 187 ? -12.472 -3.743 18.810 1.00 94.75 187 VAL A N 1
ATOM 1477 C CA . VAL A 1 187 ? -11.414 -2.930 18.201 1.00 94.75 187 VAL A CA 1
ATOM 1478 C C . VAL A 1 187 ? -12.025 -1.614 17.743 1.00 94.75 187 VAL A C 1
ATOM 1480 O O . VAL A 1 187 ? -12.913 -1.594 16.890 1.00 94.75 187 VAL A O 1
ATOM 1483 N N . GLU A 1 188 ? -11.521 -0.511 18.288 1.00 90.44 188 GLU A N 1
ATOM 1484 C CA . GLU A 1 188 ? -11.932 0.829 17.880 1.00 90.44 188 GLU A CA 1
ATOM 1485 C C . GLU A 1 188 ? -11.608 1.062 16.397 1.00 90.44 188 GLU A C 1
ATOM 1487 O O . GLU A 1 188 ? -10.504 0.780 15.929 1.00 90.44 188 GLU A O 1
ATOM 1492 N N . SER A 1 189 ? -12.593 1.554 15.644 1.00 79.88 189 SER A N 1
ATOM 1493 C CA . SER A 1 189 ? -12.488 1.775 14.199 1.00 79.88 189 SER A CA 1
ATOM 1494 C C . SER A 1 189 ? -11.888 3.130 13.828 1.00 79.88 189 SER A C 1
ATOM 1496 O O . SER A 1 189 ? -11.734 3.399 12.640 1.00 79.88 189 SER A O 1
ATOM 1498 N N . LEU A 1 190 ? -11.588 3.977 14.816 1.00 81.25 190 LEU A N 1
ATOM 1499 C CA . LEU A 1 190 ? -11.127 5.348 14.631 1.00 81.25 190 LEU A CA 1
ATOM 1500 C C . LEU A 1 190 ? -9.618 5.454 14.850 1.00 81.25 190 LEU A C 1
ATOM 1502 O O . LEU A 1 190 ? -9.051 4.906 15.795 1.00 81.25 190 LEU A O 1
ATOM 1506 N N . ILE A 1 191 ? -8.966 6.197 13.969 1.00 83.06 191 ILE A N 1
ATOM 1507 C CA . ILE A 1 191 ? -7.573 6.594 14.087 1.00 83.06 191 ILE A CA 1
ATOM 1508 C C . ILE A 1 191 ? -7.543 7.865 14.917 1.00 83.06 191 ILE A C 1
ATOM 1510 O O . ILE A 1 191 ? -8.077 8.890 14.504 1.00 83.06 191 ILE A O 1
ATOM 1514 N N . ASP A 1 192 ? -6.857 7.825 16.056 1.00 74.94 192 ASP A N 1
ATOM 1515 C CA . ASP A 1 192 ? -6.623 9.020 16.860 1.00 74.94 192 ASP A CA 1
ATOM 1516 C C . ASP A 1 192 ? -5.755 10.026 16.069 1.00 74.94 192 ASP A C 1
ATOM 1518 O O . ASP A 1 192 ? -4.569 9.749 15.806 1.00 74.94 192 ASP A O 1
ATOM 1522 N N . PRO A 1 193 ? -6.293 11.204 15.684 1.00 66.69 193 PRO A N 1
ATOM 1523 C CA . PRO A 1 193 ? -5.520 12.279 15.083 1.00 66.69 193 PRO A CA 1
ATOM 1524 C C . PRO A 1 193 ? -4.705 12.970 16.184 1.00 66.69 193 PRO A C 1
ATOM 1526 O O . PRO A 1 193 ? -4.945 14.119 16.560 1.00 66.69 193 PRO A O 1
ATOM 1529 N N . SER A 1 194 ? -3.733 12.243 16.721 1.00 54.75 194 SER A N 1
ATOM 1530 C CA . SER A 1 194 ? -2.922 12.654 17.859 1.00 54.75 194 SER A CA 1
ATOM 1531 C C . SER A 1 194 ? -2.326 14.054 17.630 1.00 54.75 194 SER A C 1
ATOM 1533 O O . SER A 1 194 ? -1.542 14.285 16.701 1.00 54.75 194 SER A O 1
ATOM 1535 N N . GLU A 1 195 ? -2.714 14.991 18.504 1.00 58.06 195 GLU A N 1
ATOM 1536 C CA . GLU A 1 195 ? -2.218 16.376 18.604 1.00 58.06 195 GLU A CA 1
ATOM 1537 C C . GLU A 1 195 ? -2.561 17.313 17.427 1.00 58.06 195 GLU A C 1
ATOM 1539 O O . GLU A 1 195 ? -1.831 18.266 17.149 1.00 58.06 195 GLU A O 1
ATOM 1544 N N . GLY A 1 196 ? -3.669 17.075 16.718 1.00 60.59 196 GLY A N 1
ATOM 1545 C CA . GLY A 1 196 ? -4.170 18.008 15.694 1.00 60.59 196 GLY A CA 1
ATOM 1546 C C . GLY A 1 196 ? -3.346 18.044 14.400 1.00 60.59 196 GLY A C 1
ATOM 1547 O O . GLY A 1 196 ? -3.578 18.893 13.540 1.00 60.59 196 GLY A O 1
ATOM 1548 N N . ALA A 1 197 ? -2.399 17.117 14.235 1.00 68.62 197 ALA A N 1
ATOM 1549 C CA . ALA A 1 197 ? -1.647 16.924 13.003 1.00 68.62 197 ALA A CA 1
ATOM 1550 C C . ALA A 1 197 ? -2.114 15.648 12.289 1.00 68.62 197 ALA A C 1
ATOM 1552 O O . ALA A 1 197 ? -2.225 14.594 12.907 1.00 68.62 197 ALA A O 1
ATOM 1553 N N . CYS A 1 198 ? -2.324 15.726 10.971 1.00 83.25 198 CYS A N 1
ATOM 1554 C CA . CYS A 1 198 ? -2.740 14.583 10.155 1.00 83.25 198 CYS A CA 1
ATOM 1555 C C . CYS A 1 198 ? -1.752 13.396 10.308 1.00 83.25 198 CYS A C 1
ATOM 1557 O O . CYS A 1 198 ? -0.573 13.556 9.954 1.00 83.25 198 CYS A O 1
ATOM 1559 N N . PRO A 1 199 ? -2.191 12.216 10.799 1.00 86.75 199 PRO A N 1
ATOM 1560 C CA . PRO A 1 199 ? -1.324 11.061 11.047 1.00 86.75 199 PRO A CA 1
ATOM 1561 C C . PRO A 1 199 ? -0.611 10.577 9.779 1.00 86.75 199 PRO A C 1
ATOM 1563 O O . PRO A 1 199 ? 0.551 10.163 9.849 1.00 86.75 199 PRO A O 1
ATOM 1566 N N . ASP A 1 200 ? -1.249 10.724 8.615 1.00 91.31 200 ASP A N 1
ATOM 1567 C CA . ASP A 1 200 ? -0.688 10.340 7.319 1.00 91.31 200 ASP A CA 1
ATOM 1568 C C . ASP A 1 200 ? 0.604 11.116 6.979 1.00 91.31 200 ASP A C 1
ATOM 1570 O O . ASP A 1 200 ? 1.548 10.538 6.438 1.00 91.31 200 ASP A O 1
ATOM 1574 N N . LYS A 1 201 ? 0.714 12.400 7.366 1.00 91.19 201 LYS A N 1
ATOM 1575 C CA . LYS A 1 201 ? 1.908 13.233 7.089 1.00 91.19 201 LYS A CA 1
ATOM 1576 C C . LYS A 1 201 ? 3.152 12.758 7.852 1.00 91.19 201 LYS A C 1
ATOM 1578 O O . LYS A 1 201 ? 4.279 13.051 7.453 1.00 91.19 201 LYS A O 1
ATOM 1583 N N . LYS A 1 202 ? 2.974 12.018 8.953 1.00 92.12 202 LYS A N 1
ATOM 1584 C CA . LYS A 1 202 ? 4.078 11.510 9.790 1.00 92.12 202 LYS A CA 1
ATOM 1585 C C . LYS A 1 202 ? 4.655 10.182 9.272 1.00 92.12 202 LYS A C 1
ATOM 1587 O O . LYS A 1 202 ? 5.785 9.844 9.632 1.00 92.12 202 LYS A O 1
ATOM 1592 N N . VAL A 1 203 ? 3.939 9.461 8.400 1.00 93.69 203 VAL A N 1
ATOM 1593 C CA . VAL A 1 203 ? 4.331 8.125 7.900 1.00 93.69 203 VAL A CA 1
ATOM 1594 C C . VAL A 1 203 ? 5.699 8.158 7.218 1.00 93.69 203 VAL A C 1
ATOM 1596 O O . VAL A 1 203 ? 6.581 7.362 7.540 1.00 93.69 203 VAL A O 1
ATOM 1599 N N . LEU A 1 204 ? 5.933 9.124 6.326 1.00 92.62 204 LEU A N 1
ATOM 1600 C CA . LEU A 1 204 ? 7.189 9.220 5.578 1.00 92.62 204 LEU A CA 1
ATOM 1601 C C . LEU A 1 204 ? 8.415 9.314 6.500 1.00 92.62 204 LEU A C 1
ATOM 1603 O O . LEU A 1 204 ? 9.431 8.652 6.266 1.00 92.62 204 LEU A O 1
ATOM 1607 N N . GLY A 1 205 ? 8.313 10.118 7.563 1.00 94.25 205 GLY A N 1
ATOM 1608 C CA . GLY A 1 205 ? 9.382 10.296 8.543 1.00 94.25 205 GLY A CA 1
ATOM 1609 C C . GLY A 1 205 ? 9.754 8.989 9.245 1.00 94.25 205 GLY A C 1
ATOM 1610 O O . GLY A 1 205 ? 10.942 8.707 9.412 1.00 94.25 205 GLY A O 1
ATOM 1611 N N . ARG A 1 206 ? 8.753 8.160 9.578 1.00 95.00 206 ARG A N 1
ATOM 1612 C CA . ARG A 1 206 ? 8.939 6.871 10.267 1.00 95.00 206 ARG A CA 1
ATOM 1613 C C . ARG A 1 206 ? 9.650 5.830 9.393 1.00 95.00 206 ARG A C 1
ATOM 1615 O O . ARG A 1 206 ? 10.531 5.126 9.883 1.00 95.00 206 ARG A O 1
ATOM 1622 N N . TYR A 1 207 ? 9.359 5.785 8.090 1.00 96.50 207 TYR A N 1
ATOM 1623 C CA . TYR A 1 207 ? 9.892 4.754 7.182 1.00 96.50 207 TYR A CA 1
ATOM 1624 C C . TYR A 1 207 ? 11.116 5.174 6.353 1.00 96.50 207 TYR A C 1
ATOM 1626 O O . TYR A 1 207 ? 11.723 4.333 5.687 1.00 96.50 207 TYR A O 1
ATOM 1634 N N . ASN A 1 208 ? 11.537 6.445 6.393 1.00 95.44 208 ASN A N 1
ATOM 1635 C CA . ASN A 1 208 ? 12.588 6.993 5.518 1.00 95.44 208 ASN A CA 1
ATOM 1636 C C . ASN A 1 208 ? 13.879 6.151 5.499 1.00 95.44 208 ASN A C 1
ATOM 1638 O O . ASN A 1 208 ? 14.421 5.836 4.436 1.00 95.44 208 ASN A O 1
ATOM 1642 N N . LYS A 1 209 ? 14.359 5.742 6.681 1.00 97.44 209 LYS A N 1
ATOM 1643 C CA . LYS A 1 209 ? 15.585 4.940 6.815 1.00 97.44 209 LYS A CA 1
ATOM 1644 C C . LYS A 1 209 ? 15.431 3.549 6.194 1.00 97.44 209 LYS A C 1
ATOM 1646 O O . LYS A 1 209 ? 16.343 3.096 5.502 1.00 97.44 209 LYS A O 1
ATOM 1651 N N . ALA A 1 210 ? 14.296 2.891 6.427 1.00 97.12 210 ALA A N 1
ATOM 1652 C CA . ALA A 1 210 ? 14.011 1.563 5.891 1.00 97.12 210 ALA A CA 1
ATOM 1653 C C . ALA A 1 210 ? 13.863 1.603 4.361 1.00 97.12 210 ALA A C 1
ATOM 1655 O O . ALA A 1 210 ? 14.532 0.838 3.669 1.00 97.12 210 ALA A O 1
ATOM 1656 N N . MET A 1 211 ? 13.125 2.583 3.827 1.00 97.31 211 MET A N 1
ATOM 1657 C CA . MET A 1 211 ? 12.971 2.774 2.381 1.00 97.31 211 MET A CA 1
ATOM 1658 C C . MET A 1 211 ? 14.302 3.064 1.682 1.00 97.31 211 MET A C 1
ATOM 1660 O O . MET A 1 211 ? 14.578 2.505 0.625 1.00 97.31 211 MET A O 1
ATOM 1664 N N . LYS A 1 212 ? 15.170 3.904 2.265 1.00 97.31 212 LYS A N 1
ATOM 1665 C CA . LYS A 1 212 ? 16.509 4.167 1.704 1.00 97.31 212 LYS A CA 1
ATOM 1666 C C . LYS A 1 212 ? 17.364 2.906 1.633 1.00 97.31 212 LYS A C 1
ATOM 1668 O O . LYS A 1 212 ? 18.075 2.717 0.649 1.00 97.31 212 LYS A O 1
ATOM 1673 N N . LYS A 1 213 ? 17.297 2.056 2.663 1.00 97.44 213 LYS A N 1
ATOM 1674 C CA . LYS A 1 213 ? 18.002 0.771 2.691 1.00 97.44 213 LYS A CA 1
ATOM 1675 C C . LYS A 1 213 ? 17.467 -0.163 1.604 1.00 97.44 213 LYS A C 1
ATOM 1677 O O . LYS A 1 213 ? 18.260 -0.707 0.840 1.00 97.44 213 LYS A O 1
ATOM 1682 N N . ASP A 1 214 ? 16.148 -0.314 1.510 1.00 97.12 214 ASP A N 1
ATOM 1683 C CA . ASP A 1 214 ? 15.522 -1.199 0.524 1.00 97.12 214 ASP A CA 1
ATOM 1684 C C . ASP A 1 214 ? 15.732 -0.723 -0.920 1.00 97.12 214 ASP A C 1
ATOM 1686 O O . ASP A 1 214 ? 16.020 -1.519 -1.810 1.00 97.12 214 ASP A O 1
ATOM 1690 N N . ARG A 1 215 ? 15.737 0.593 -1.152 1.00 96.56 215 ARG A N 1
ATOM 1691 C CA . ARG A 1 215 ? 16.019 1.174 -2.471 1.00 96.56 215 ARG A CA 1
ATOM 1692 C C . ARG A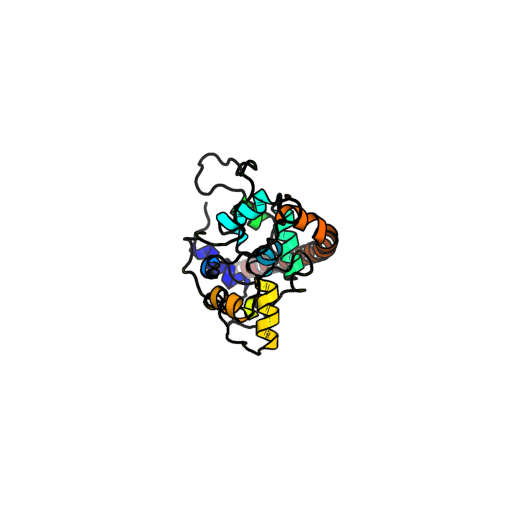 1 215 ? 17.343 0.683 -3.064 1.00 96.56 215 ARG A C 1
ATOM 1694 O O . ARG A 1 215 ? 17.440 0.514 -4.276 1.00 96.56 215 ARG A O 1
ATOM 1701 N N . VAL A 1 216 ? 18.362 0.428 -2.239 1.00 97.31 216 VAL A N 1
ATOM 1702 C CA . VAL A 1 216 ? 19.640 -0.136 -2.711 1.00 97.31 216 VAL A CA 1
ATOM 1703 C C . VAL A 1 216 ? 19.451 -1.550 -3.270 1.00 97.31 216 VAL A C 1
ATOM 1705 O O . VAL A 1 216 ? 20.007 -1.861 -4.325 1.00 97.31 216 VAL A O 1
ATOM 1708 N N . ARG A 1 217 ? 18.642 -2.391 -2.607 1.00 95.88 217 ARG A N 1
ATOM 1709 C CA . ARG A 1 217 ? 18.264 -3.723 -3.110 1.00 95.88 217 ARG A CA 1
ATOM 1710 C C . ARG A 1 217 ? 17.530 -3.592 -4.443 1.00 95.88 217 ARG A C 1
ATOM 1712 O O . ARG A 1 217 ? 17.963 -4.193 -5.422 1.00 95.88 217 ARG A O 1
ATOM 1719 N N . VAL A 1 218 ? 16.493 -2.756 -4.496 1.00 94.62 218 VAL A N 1
ATOM 1720 C CA . VAL A 1 218 ? 15.677 -2.529 -5.701 1.00 94.62 218 VAL A CA 1
ATOM 1721 C C . VAL A 1 218 ? 16.539 -2.101 -6.892 1.00 94.62 218 VAL A C 1
ATOM 1723 O O . VAL A 1 218 ? 16.438 -2.678 -7.972 1.00 94.62 218 VAL A O 1
ATOM 1726 N N . LEU A 1 219 ? 17.445 -1.135 -6.705 1.00 95.69 219 LEU A N 1
ATOM 1727 C CA . LEU A 1 219 ? 18.339 -0.672 -7.774 1.00 95.69 219 LEU A CA 1
ATOM 1728 C C . LEU A 1 219 ? 19.280 -1.775 -8.273 1.00 95.69 219 LEU A C 1
ATOM 1730 O O . LEU A 1 219 ? 19.542 -1.860 -9.474 1.00 95.69 219 LEU A O 1
ATOM 1734 N N . LYS A 1 220 ? 19.778 -2.627 -7.369 1.00 95.50 220 LYS A N 1
ATOM 1735 C CA . LYS A 1 220 ? 20.608 -3.779 -7.738 1.00 95.50 220 LYS A CA 1
ATOM 1736 C C . LYS A 1 220 ? 19.814 -4.787 -8.568 1.00 95.50 220 LYS A C 1
ATOM 1738 O O . LYS A 1 220 ? 20.328 -5.274 -9.568 1.00 95.50 220 LYS A O 1
ATOM 1743 N N . GLU A 1 221 ? 18.577 -5.080 -8.179 1.00 92.00 221 GLU A N 1
ATOM 1744 C CA . GLU A 1 221 ? 17.713 -6.008 -8.914 1.00 92.00 221 GLU A CA 1
ATOM 1745 C C . GLU A 1 221 ? 17.338 -5.479 -10.299 1.00 92.00 221 GLU A C 1
ATOM 1747 O O . GLU A 1 221 ? 17.500 -6.200 -11.280 1.00 92.00 221 GLU A O 1
ATOM 1752 N N . ILE A 1 222 ? 16.944 -4.205 -10.410 1.00 90.75 222 ILE A N 1
ATOM 1753 C CA . ILE A 1 222 ? 16.662 -3.564 -11.706 1.00 90.75 222 ILE A CA 1
ATOM 1754 C C . ILE A 1 222 ? 17.882 -3.642 -12.628 1.00 90.75 222 ILE A C 1
ATOM 1756 O O . ILE A 1 222 ? 17.737 -3.915 -13.818 1.00 90.75 222 ILE A O 1
ATOM 1760 N N . LYS A 1 223 ? 19.090 -3.421 -12.095 1.00 94.38 223 LYS A N 1
ATOM 1761 C CA . LYS A 1 223 ? 20.324 -3.539 -12.879 1.00 94.38 223 LYS A CA 1
ATOM 1762 C C . LYS A 1 223 ? 20.492 -4.952 -13.447 1.00 94.38 223 LYS A C 1
ATOM 1764 O O . LYS A 1 223 ? 20.747 -5.093 -14.636 1.00 94.38 223 LYS A O 1
ATOM 1769 N N . VAL A 1 224 ? 20.295 -5.976 -12.616 1.00 92.56 224 VAL A N 1
ATOM 1770 C CA . VAL A 1 224 ? 20.391 -7.384 -13.035 1.00 92.56 224 VAL A CA 1
ATOM 1771 C C . VAL A 1 224 ? 19.340 -7.735 -14.091 1.00 92.56 224 VAL A C 1
ATOM 1773 O O . VAL A 1 224 ? 19.643 -8.491 -15.009 1.00 92.56 224 VAL A O 1
ATOM 1776 N N . LEU A 1 225 ? 18.114 -7.212 -13.983 1.00 87.75 225 LEU A N 1
ATOM 1777 C CA . LEU A 1 225 ? 17.076 -7.434 -14.998 1.00 87.75 225 LEU A CA 1
ATOM 1778 C C . LEU A 1 225 ? 17.478 -6.848 -16.350 1.00 87.75 225 LEU A C 1
ATOM 1780 O O . LEU A 1 225 ? 17.417 -7.556 -17.347 1.00 87.75 225 LEU A O 1
ATOM 1784 N N . ARG A 1 226 ? 17.966 -5.603 -16.369 1.00 90.31 226 ARG A N 1
ATOM 1785 C CA . ARG A 1 226 ? 18.407 -4.941 -17.606 1.00 90.31 226 ARG A CA 1
ATOM 1786 C C . ARG A 1 226 ? 19.553 -5.688 -18.281 1.00 90.31 226 ARG A C 1
ATOM 1788 O O . ARG A 1 226 ? 19.493 -5.945 -19.472 1.00 90.31 226 ARG A O 1
ATOM 1795 N N . GLU A 1 227 ? 20.553 -6.117 -17.509 1.00 92.94 227 GLU A N 1
ATOM 1796 C CA . GLU A 1 227 ? 21.673 -6.908 -18.041 1.00 92.94 227 GLU A CA 1
ATOM 1797 C C . GLU A 1 227 ? 21.199 -8.231 -18.675 1.00 92.94 227 GLU A C 1
ATOM 1799 O O . GLU A 1 227 ? 21.742 -8.667 -19.693 1.00 92.94 227 GLU A O 1
ATOM 1804 N N . LYS A 1 228 ? 20.169 -8.872 -18.102 1.00 88.88 228 LYS A N 1
ATOM 1805 C CA . LYS A 1 228 ? 19.559 -10.077 -18.685 1.00 88.88 228 LYS A CA 1
ATOM 1806 C C . LYS A 1 228 ? 18.793 -9.770 -19.967 1.00 88.88 228 LYS A C 1
ATOM 1808 O O . LYS A 1 228 ? 18.988 -10.484 -20.944 1.00 88.88 228 LYS A O 1
ATOM 1813 N N . GLU A 1 229 ? 17.968 -8.725 -19.969 1.00 88.94 229 GLU A N 1
ATOM 1814 C CA . GLU A 1 229 ? 17.207 -8.289 -21.148 1.00 88.94 229 GLU A CA 1
ATOM 1815 C C . GLU A 1 229 ? 18.139 -7.956 -22.320 1.00 88.94 229 GLU A C 1
ATOM 1817 O O . GLU A 1 229 ? 17.908 -8.421 -23.436 1.00 88.94 229 GLU A O 1
ATOM 1822 N N . ASP A 1 230 ? 19.238 -7.243 -22.059 1.00 90.00 230 ASP A N 1
ATOM 1823 C CA . ASP A 1 230 ? 20.251 -6.914 -23.067 1.00 90.00 230 ASP A CA 1
ATOM 1824 C C . ASP A 1 230 ? 20.915 -8.187 -23.625 1.00 90.00 230 ASP A C 1
ATOM 1826 O O . ASP A 1 230 ? 21.011 -8.372 -24.840 1.00 90.00 230 ASP A O 1
ATOM 1830 N N . THR A 1 231 ? 21.296 -9.124 -22.748 1.00 91.62 231 THR A N 1
ATOM 1831 C CA . THR A 1 231 ? 21.906 -10.406 -23.154 1.00 91.62 231 THR A CA 1
ATOM 1832 C C . THR A 1 231 ? 20.943 -11.256 -23.996 1.00 91.62 231 THR A C 1
ATOM 1834 O O . THR A 1 231 ? 21.340 -11.879 -24.987 1.00 91.62 231 THR A O 1
ATOM 1837 N N . GLU A 1 232 ? 19.663 -11.300 -23.621 1.00 89.81 232 GLU A N 1
ATOM 1838 C CA . GLU A 1 232 ? 18.626 -12.031 -24.356 1.00 89.81 232 GLU A CA 1
ATOM 1839 C C . GLU A 1 232 ? 18.325 -11.384 -25.714 1.00 89.81 232 GLU A C 1
ATOM 1841 O O . GLU A 1 232 ? 18.189 -12.097 -26.716 1.00 89.81 232 GLU A O 1
ATOM 1846 N N . ALA A 1 233 ? 18.292 -10.051 -25.776 1.00 88.69 233 ALA A N 1
ATOM 1847 C CA . ALA A 1 233 ? 18.117 -9.299 -27.014 1.00 88.69 233 ALA A CA 1
ATOM 1848 C C . ALA A 1 233 ? 19.277 -9.542 -27.994 1.00 88.69 233 ALA A C 1
ATOM 1850 O O . ALA A 1 233 ? 19.039 -9.820 -29.175 1.00 88.69 233 ALA A O 1
ATOM 1851 N N . GLU A 1 234 ? 20.523 -9.528 -27.514 1.00 90.00 234 GLU A N 1
ATOM 1852 C CA . GLU A 1 234 ? 21.708 -9.848 -28.319 1.00 90.00 234 GLU A CA 1
ATOM 1853 C C . GLU A 1 234 ? 21.676 -11.292 -28.842 1.00 90.00 234 GLU A C 1
ATOM 1855 O O . GLU A 1 234 ? 21.890 -11.541 -30.036 1.00 90.00 234 GLU A O 1
ATOM 1860 N N . ALA A 1 235 ? 21.340 -12.258 -27.982 1.00 88.69 235 ALA A N 1
ATOM 1861 C CA . ALA A 1 235 ? 21.213 -13.661 -28.373 1.00 88.69 235 ALA A CA 1
ATOM 1862 C C . ALA A 1 235 ? 20.096 -13.875 -29.413 1.00 88.69 235 ALA A C 1
ATOM 1864 O O . ALA A 1 235 ? 20.258 -14.660 -30.359 1.00 88.69 235 ALA A O 1
ATOM 1865 N N . GLY A 1 236 ? 18.970 -13.171 -29.266 1.00 88.56 236 GLY A N 1
ATOM 1866 C CA . GLY A 1 236 ? 17.865 -13.163 -30.224 1.00 88.56 236 GLY A CA 1
ATOM 1867 C C . GLY A 1 236 ? 18.274 -12.586 -31.580 1.00 88.56 236 GLY A C 1
ATOM 1868 O O . GLY A 1 236 ? 18.042 -13.216 -32.618 1.00 88.56 236 GLY A O 1
ATOM 1869 N N . ALA A 1 237 ? 18.962 -11.441 -31.580 1.00 89.94 237 ALA A N 1
ATOM 1870 C CA . ALA A 1 237 ? 19.479 -10.803 -32.789 1.00 89.94 237 ALA A CA 1
ATOM 1871 C C . ALA A 1 237 ? 20.486 -11.703 -33.527 1.00 89.94 237 ALA A C 1
ATOM 1873 O O . ALA A 1 237 ? 20.402 -11.865 -34.750 1.00 89.94 237 ALA A O 1
ATOM 1874 N N . PHE A 1 238 ? 21.387 -12.363 -32.791 1.00 87.69 238 PHE A N 1
ATOM 1875 C CA . PHE A 1 238 ? 22.353 -13.304 -33.359 1.00 87.69 238 PHE A CA 1
ATOM 1876 C C . PHE A 1 238 ? 21.674 -14.517 -34.015 1.00 87.69 238 PHE A C 1
ATOM 1878 O O . PHE A 1 238 ? 22.013 -14.890 -35.145 1.00 87.69 238 PHE A O 1
ATOM 1885 N N . LYS A 1 239 ? 20.671 -15.117 -33.354 1.00 88.88 239 LYS A N 1
ATOM 1886 C CA . LYS A 1 239 ? 19.882 -16.225 -33.927 1.00 88.88 239 LYS A CA 1
ATOM 1887 C C . LYS A 1 239 ? 19.171 -15.802 -35.216 1.00 88.88 239 LYS A C 1
ATOM 1889 O O . LYS A 1 239 ? 19.276 -16.509 -36.221 1.00 88.88 239 LYS A O 1
ATOM 1894 N N . ALA A 1 240 ? 18.531 -14.632 -35.220 1.00 87.94 240 ALA A N 1
ATOM 1895 C CA . ALA A 1 240 ? 17.846 -14.099 -36.398 1.00 87.94 240 ALA A CA 1
ATOM 1896 C C . ALA A 1 240 ? 18.812 -13.839 -37.571 1.00 87.94 240 ALA A C 1
ATOM 1898 O O . ALA A 1 240 ? 18.486 -14.129 -38.726 1.00 87.94 240 ALA A O 1
ATOM 1899 N N . ALA A 1 241 ? 20.021 -13.340 -37.294 1.00 90.00 241 ALA A N 1
ATOM 1900 C CA . ALA A 1 241 ? 21.054 -13.138 -38.310 1.00 90.00 241 ALA A CA 1
ATOM 1901 C C . ALA A 1 241 ? 21.530 -14.467 -38.927 1.00 90.00 241 ALA A C 1
ATOM 1903 O O . ALA A 1 241 ? 21.634 -14.584 -40.154 1.00 90.00 241 ALA A O 1
ATOM 1904 N N . LYS A 1 242 ? 21.752 -15.496 -38.097 1.00 89.50 242 LYS A N 1
ATOM 1905 C CA . LYS A 1 242 ? 22.155 -16.837 -38.552 1.00 89.50 242 LYS A CA 1
ATOM 1906 C C . LYS A 1 242 ? 21.082 -17.492 -39.427 1.00 89.50 242 LYS A C 1
ATOM 1908 O O . LYS A 1 242 ? 21.406 -18.088 -40.454 1.00 89.50 242 LYS A O 1
ATOM 1913 N N . GLU A 1 243 ? 19.810 -17.340 -39.068 1.00 87.00 243 GLU A N 1
ATOM 1914 C CA . GLU A 1 243 ? 18.692 -17.893 -39.839 1.00 87.00 243 GLU A CA 1
ATOM 1915 C C . GLU A 1 243 ? 18.539 -17.206 -41.208 1.00 87.00 243 GLU A C 1
ATOM 1917 O O . GLU A 1 243 ? 18.368 -17.880 -42.228 1.00 87.00 243 GLU A O 1
ATOM 1922 N N . LYS A 1 244 ? 18.697 -15.874 -41.265 1.00 89.12 244 LYS A N 1
ATOM 1923 C CA . LYS A 1 244 ? 18.716 -15.114 -42.529 1.00 89.12 244 LYS A CA 1
ATOM 1924 C C . LYS A 1 244 ? 19.872 -15.542 -43.439 1.00 89.12 244 LYS A C 1
ATOM 1926 O O . LYS A 1 244 ? 19.665 -15.717 -44.639 1.00 89.12 244 LYS A O 1
ATOM 1931 N N . SER A 1 245 ? 21.067 -15.753 -42.879 1.00 85.38 245 SER A N 1
ATOM 1932 C CA . SER A 1 245 ? 22.232 -16.240 -43.634 1.00 85.38 245 SER A CA 1
ATOM 1933 C C . SER A 1 245 ? 22.008 -17.655 -44.185 1.00 85.38 245 SER A C 1
ATOM 1935 O O . SER A 1 245 ? 22.291 -17.915 -45.354 1.00 85.38 245 SER A O 1
ATOM 1937 N N . SER A 1 246 ? 21.416 -18.555 -43.389 1.00 84.44 246 SER A N 1
ATOM 1938 C CA . SER A 1 246 ? 21.111 -19.918 -43.838 1.00 84.44 246 SER A CA 1
ATOM 1939 C C . SER A 1 246 ? 20.022 -19.976 -44.912 1.00 84.44 246 SER A C 1
ATOM 1941 O O . SER A 1 246 ? 20.101 -20.845 -45.777 1.00 84.44 246 SER A O 1
ATOM 1943 N N . LYS A 1 247 ? 19.008 -19.098 -44.871 1.00 82.94 247 LYS A N 1
ATOM 1944 C CA . LYS A 1 247 ? 17.966 -19.031 -45.913 1.00 82.94 247 LYS A CA 1
ATOM 1945 C C . LYS A 1 247 ? 18.525 -18.529 -47.245 1.00 82.94 247 LYS A C 1
ATOM 1947 O O . LYS A 1 247 ? 18.168 -19.083 -48.275 1.00 82.94 247 LYS A O 1
ATOM 1952 N N . ARG A 1 248 ? 19.440 -17.548 -47.226 1.00 79.94 248 ARG A N 1
ATOM 1953 C CA . ARG A 1 248 ? 20.124 -17.070 -48.445 1.00 79.94 248 ARG A CA 1
ATOM 1954 C C . ARG A 1 248 ? 20.929 -18.180 -49.123 1.00 79.94 248 ARG A C 1
ATOM 1956 O O . ARG A 1 248 ? 20.734 -18.409 -50.304 1.00 79.94 248 ARG A O 1
ATOM 1963 N N . ARG A 1 249 ? 21.705 -18.954 -48.355 1.00 79.50 249 ARG A N 1
ATOM 1964 C CA . ARG A 1 249 ? 22.490 -20.093 -48.875 1.00 79.50 249 ARG A CA 1
ATOM 1965 C C . ARG A 1 249 ? 21.667 -21.264 -49.433 1.00 79.50 249 ARG A C 1
ATOM 1967 O O . ARG A 1 249 ? 22.250 -22.158 -50.021 1.00 79.50 249 ARG A O 1
ATOM 1974 N N . ARG A 1 250 ? 20.356 -21.330 -49.174 1.00 77.94 250 ARG A N 1
ATOM 1975 C CA . ARG A 1 250 ? 19.465 -22.372 -49.726 1.00 77.94 250 ARG A CA 1
ATOM 1976 C C . ARG A 1 250 ? 18.764 -21.942 -51.017 1.00 77.94 250 ARG A C 1
ATOM 1978 O O . ARG A 1 250 ? 18.108 -22.774 -51.630 1.00 77.94 250 ARG A O 1
ATOM 1985 N N . MET A 1 251 ? 18.824 -20.656 -51.360 1.00 72.50 251 MET A N 1
ATOM 1986 C CA . MET A 1 251 ? 18.225 -20.098 -52.579 1.00 72.50 251 MET A CA 1
ATOM 1987 C C . MET A 1 251 ? 19.259 -19.850 -53.687 1.00 72.50 251 MET A C 1
ATOM 1989 O O . MET A 1 251 ? 18.866 -19.499 -54.796 1.00 72.50 251 MET A O 1
ATOM 1993 N N . GLU A 1 252 ? 20.544 -20.020 -53.373 1.00 68.50 252 GLU A N 1
ATOM 1994 C CA . GLU A 1 252 ? 21.673 -20.074 -54.311 1.00 68.50 252 GLU A CA 1
ATOM 1995 C C . GLU A 1 252 ? 21.990 -21.536 -54.641 1.00 68.50 252 GLU A C 1
ATOM 1997 O O . GLU A 1 252 ? 22.282 -21.814 -55.824 1.00 68.50 252 GLU A O 1
#

Sequence (252 aa):
MAESEEDNAERYLGNQDRRIFCPFKSVATPVHINITLLGDTEFTLAELLSFFPFHYQWRNAGERMIRAGLSALEISNFINMSRCLPGASICSQGSVDHHIFRKYKDEEATKASQSLPDTTSYTAEGWTYDVWEMTDYPLLALTHGLSDLPSGADAGPLTALINWVRKQDRYQTMLSEVPALLKEADVESLIDPSEGACPDKKVLGRYNKAMKKDRVRVLKEIKVLREKEDTEAEAGAFKAAKEKSSKRRRME

Organism: NCBI:txid749621